Protein AF-0000000080722985 (afdb_homodimer)

InterPro domains:
  IPR005545 YCII-related [PF03795] (15-106)
  IPR011008 Dimeric alpha-beta barrel [SSF54909] (8-107)

Radius of gyration: 18.2 Å; Cα contacts (8 Å, |Δi|>4): 559; chains: 2; bounding box: 41×50×43 Å

Solvent-accessible surface area (backbone atoms only — not comparable to full-atom values): 15828 Å² total; per-residue (Å²): 115,53,38,35,33,40,36,32,49,48,50,70,70,70,42,36,77,85,63,76,63,53,47,66,57,52,50,52,51,49,52,51,50,45,55,36,29,74,72,54,26,29,42,45,70,53,39,40,43,25,33,66,50,59,18,35,38,33,40,38,58,53,94,84,51,54,49,78,44,68,39,59,69,62,64,89,79,42,62,45,68,41,32,40,36,34,33,44,34,85,45,70,66,54,47,49,56,53,58,66,62,55,91,54,77,54,52,42,38,36,35,38,21,46,56,45,79,75,68,54,47,88,46,51,42,75,68,55,50,52,51,50,53,51,47,52,52,45,16,52,52,30,41,54,55,59,72,73,107,114,52,39,35,35,42,35,32,51,48,48,70,71,69,42,36,77,86,63,75,63,55,48,67,56,51,50,52,51,48,51,50,50,44,55,35,27,75,72,52,26,29,42,44,71,52,39,41,42,25,33,66,50,58,18,35,38,34,39,37,59,52,94,85,50,54,50,77,45,66,38,59,70,61,63,89,80,42,64,45,69,42,32,40,36,34,34,46,34,84,45,71,66,55,48,50,58,55,58,66,62,54,92,54,76,53,52,43,37,36,35,38,21,46,56,45,79,74,68,54,47,88,45,51,43,73,68,55,48,52,50,50,52,52,46,52,52,45,17,53,52,30,41,55,55,60,73,73,106

Sequence (298 aa):
MPRFAFLVVADAMADQPNLEIPTEMLETMTTFNEKMADKGVLLHADGFTPSSDGGYRLKFGGSSGPEVIPGPFDLSKEDHVCGYWIVKVKNDEEALDWAKQVPFPEGQLLVRKLSDGCDLGKSFTPELMEREKNLKLKMLENLKKAADEMPRFAFLVVADAMADQPNLEIPTEMLETMTTFNEKMADKGVLLHADGFTPSSDGGYRLKFGGSSGPEVIPGPFDLSKEDHVCGYWIVKVKNDEEALDWAKQVPFPEGQLLVRKLSDGCDLGKSFTPELMEREKNLKLKMLENLKKAADE

pLDDT: mean 89.55, std 9.54, range [52.19, 98.31]

Organism: Metarhizium acridum (strain CQMa 102) (NCBI:txid655827)

Secondary structure (DSSP, 8-state):
--EEEEEEEP-TTTT-TT----HHHHHHHHHHHHHHHHTT-EEEEEEB--TTTTEEEEEE-STTS-EEEES---TTTS--EEEEEEEE-SSHHHHHHHHTTS--SSEEEEEEEBP-GGGGGGGS-HHHHHHHHHHHHHHHHHHHHHHH-/--EEEEEEEP-TTTT-TT----HHHHHHHHHHHHHHHHTT-EEEEEEB--TTTTEEEEEE-STTS-EEEES---TTTS--EEEEEEEE-SSHHHHHHHHTTS--SSEEEEEEEBP-GGGGGGGS-HHHHHHHHHHHHHHHHHHHHHHH-

Foldseek 3Di:
DWKKKKFFKDDPQLQDAPDDDDPVLVVVQVVLQVVCVVVVWWDDKDWAHRQQPPNWDWDADDPVGTDIDGDDDDCVVDIDTTMMTMTDDDDPVVVVVSVVPRPDPDGDIDMGIDDDLVNVPPVQDPVNVVVVVVVVVVVVVVVVVVVVD/DWKKKKFFKDDPQLQDAPDDDDPVLVVVQVVLQVVCVVVVWWDDKDWAHRQQPPNWDWDADDPVGTDIDGDDDDCVVDIDTGMMTMTDDDDPVVVVVSVVPRPDPDGDIDMGIDDDLVNVPPVQDPVNVVVVVVVVVVVVVVVVVVVVD

Nearest PDB structures (foldseek):
  1s7i-assembly1_A-2  TM=7.979E-01  e=1.488E-05  Pseudomonas aeruginosa
  8yh9-assembly1_A  TM=3.464E-01  e=6.925E-02  Selenomonas sp.
  6y57-assembly1_SU  TM=4.071E-01  e=2.144E-01  Homo sapiens
  8eau-assembly1_a  TM=3.974E-01  e=5.552E-01  Saccharomyces cerevisiae
  7o9k-assembly1_f  TM=3.802E-01  e=1.355E+00  Homo sapiens

Structure (mmCIF, N/CA/C/O backbone):
data_AF-0000000080722985-model_v1
#
loop_
_entity.id
_entity.type
_entity.pdbx_description
1 polymer 'Dgpfaetke family protein'
#
loop_
_atom_site.group_PDB
_atom_site.id
_atom_site.type_symbol
_atom_site.label_atom_id
_atom_site.label_alt_id
_atom_site.label_comp_id
_atom_site.label_asym_id
_atom_site.label_entity_id
_atom_site.label_seq_id
_atom_site.pdbx_PDB_ins_code
_atom_site.Cartn_x
_atom_site.Cartn_y
_atom_site.Cartn_z
_atom_site.occupancy
_atom_site.B_iso_or_equiv
_atom_site.auth_seq_id
_atom_site.auth_comp_id
_atom_site.auth_asym_id
_atom_site.auth_atom_id
_atom_site.pdbx_PDB_model_num
ATOM 1 N N . MET A 1 1 ? 14.758 0.566 -12.82 1 89.25 1 MET A N 1
ATOM 2 C CA . MET A 1 1 ? 15.008 0.926 -11.43 1 89.25 1 MET A CA 1
ATOM 3 C C . MET A 1 1 ? 14.023 0.224 -10.5 1 89.25 1 MET A C 1
ATOM 5 O O . MET A 1 1 ? 12.836 0.1 -10.82 1 89.25 1 MET A O 1
ATOM 9 N N . PRO A 1 2 ? 14.531 -0.255 -9.328 1 93.56 2 PRO A N 1
ATOM 10 C CA . PRO A 1 2 ? 13.633 -0.951 -8.406 1 93.56 2 PRO A CA 1
ATOM 11 C C . PRO A 1 2 ? 12.594 -0.021 -7.777 1 93.56 2 PRO A C 1
ATOM 13 O O . PRO A 1 2 ? 12.812 1.191 -7.707 1 93.56 2 PRO A O 1
ATOM 16 N N . ARG A 1 3 ? 11.539 -0.603 -7.41 1 95.5 3 ARG A N 1
ATOM 17 C CA . ARG A 1 3 ? 10.484 0.114 -6.707 1 95.5 3 ARG A CA 1
ATOM 18 C C . ARG A 1 3 ? 10.383 -0.349 -5.258 1 95.5 3 ARG A C 1
ATOM 20 O O . ARG A 1 3 ? 10.641 -1.516 -4.953 1 95.5 3 ARG A O 1
ATOM 27 N N . PHE A 1 4 ? 10.016 0.592 -4.387 1 98 4 PHE A N 1
ATOM 28 C CA . PHE A 1 4 ? 9.844 0.304 -2.967 1 98 4 PHE A CA 1
ATOM 29 C C . PHE A 1 4 ? 8.547 0.91 -2.445 1 98 4 PHE A C 1
ATOM 31 O O . PHE A 1 4 ? 8.07 1.914 -2.975 1 98 4 PHE A O 1
ATOM 38 N N . ALA A 1 5 ? 8.055 0.273 -1.465 1 98.06 5 ALA A N 1
ATOM 39 C CA . ALA A 1 5 ? 6.965 0.836 -0.677 1 98.06 5 ALA A CA 1
ATOM 40 C C . ALA A 1 5 ? 7.457 1.296 0.693 1 98.06 5 ALA A C 1
ATOM 42 O O . ALA A 1 5 ? 8.211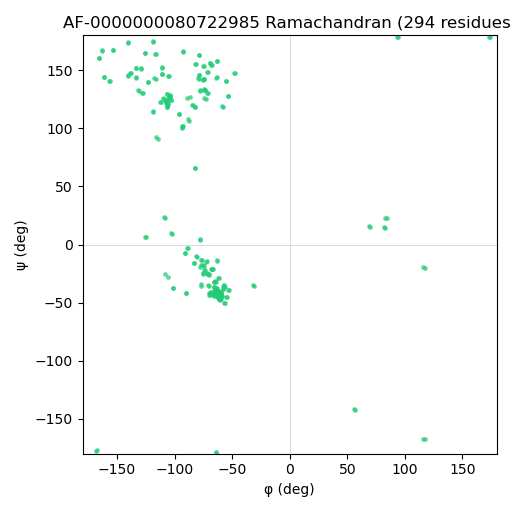 0.584 1.359 1 98.06 5 ALA A O 1
ATOM 43 N N . PHE A 1 6 ? 7.125 2.533 1.062 1 98.31 6 PHE A N 1
ATOM 44 C CA . PHE A 1 6 ? 7.219 3.004 2.438 1 98.31 6 PHE A CA 1
ATOM 45 C C . PHE A 1 6 ? 5.871 2.885 3.145 1 98.31 6 PHE A C 1
ATOM 47 O O . PHE A 1 6 ? 4.914 3.576 2.787 1 98.31 6 PHE A O 1
ATOM 54 N N . LEU A 1 7 ? 5.766 2.002 4.129 1 97.31 7 LEU A N 1
ATOM 55 C CA . LEU A 1 7 ? 4.523 1.754 4.859 1 97.31 7 LEU A CA 1
ATOM 56 C C . LEU A 1 7 ? 4.582 2.367 6.254 1 97.31 7 LEU A C 1
ATOM 58 O O . LEU A 1 7 ? 5.457 2.025 7.051 1 97.31 7 LEU A O 1
ATOM 62 N N . VAL A 1 8 ? 3.666 3.262 6.496 1 95.38 8 VAL A N 1
ATOM 63 C CA . VAL A 1 8 ? 3.627 3.932 7.793 1 95.38 8 VAL A CA 1
ATOM 64 C C . VAL A 1 8 ? 2.896 3.051 8.805 1 95.38 8 VAL A C 1
ATOM 66 O O . VAL A 1 8 ? 1.716 2.742 8.633 1 95.38 8 VAL A O 1
ATOM 69 N N . VAL A 1 9 ? 3.617 2.662 9.844 1 93.38 9 VAL A N 1
ATOM 70 C CA . VAL A 1 9 ? 2.988 1.866 10.898 1 93.38 9 VAL A CA 1
ATOM 71 C C . VAL A 1 9 ? 2.029 2.74 11.703 1 93.38 9 VAL A C 1
ATOM 73 O O . VAL A 1 9 ? 2.395 3.834 12.141 1 93.38 9 VAL A O 1
ATOM 76 N N . ALA A 1 10 ? 0.863 2.223 11.852 1 88.19 10 ALA A N 1
ATOM 77 C CA . ALA A 1 10 ? -0.171 2.994 12.539 1 88.19 10 ALA A CA 1
ATOM 78 C C . ALA A 1 10 ? 0.013 2.939 14.047 1 88.19 10 ALA A C 1
ATOM 80 O O . ALA A 1 10 ? 0.471 1.929 14.586 1 88.19 10 ALA A O 1
ATOM 81 N N . ASP A 1 11 ? -0.278 4.082 14.656 1 82.94 11 ASP A N 1
ATOM 82 C CA . ASP A 1 11 ? -0.44 4.094 16.109 1 82.94 11 ASP A CA 1
ATOM 83 C C . ASP A 1 11 ? -1.849 4.531 16.5 1 82.94 11 ASP A C 1
ATOM 85 O O . ASP A 1 11 ? -2.684 4.805 15.633 1 82.94 11 ASP A O 1
ATOM 89 N N . ALA A 1 12 ? -2.113 4.477 17.75 1 77.88 12 ALA A N 1
ATOM 90 C CA . ALA A 1 12 ? -3.459 4.762 18.25 1 77.88 12 ALA A CA 1
ATOM 91 C C . ALA A 1 12 ? -3.906 6.164 17.844 1 77.88 12 ALA A C 1
ATOM 93 O O . ALA A 1 12 ? -5.082 6.387 17.547 1 77.88 12 ALA A O 1
ATOM 94 N N . MET A 1 13 ? -3.045 7.012 17.828 1 76.56 13 MET A N 1
ATOM 95 C CA . MET A 1 13 ? -3.375 8.398 17.5 1 76.56 13 MET A CA 1
ATOM 96 C C . MET A 1 13 ? -3.758 8.523 16.031 1 76.56 13 MET A C 1
ATOM 98 O O . MET A 1 13 ? -4.746 9.188 15.695 1 76.56 13 MET A O 1
ATOM 102 N N . ALA A 1 14 ? -3.039 7.859 15.25 1 76.75 14 ALA A N 1
ATOM 103 C CA . ALA A 1 14 ? -3.262 7.941 13.812 1 76.75 14 ALA A CA 1
ATOM 104 C C . ALA A 1 14 ? -4.598 7.312 13.422 1 76.75 14 ALA A C 1
ATOM 106 O O . ALA A 1 14 ? -5.164 7.637 12.375 1 76.75 14 ALA A O 1
ATOM 107 N N . ASP A 1 15 ? -5.109 6.469 14.266 1 83.81 15 ASP A N 1
ATOM 108 C CA . ASP A 1 15 ? -6.332 5.75 13.914 1 83.81 15 ASP A CA 1
ATOM 109 C C . ASP A 1 15 ? -7.543 6.355 14.625 1 83.81 15 ASP A C 1
ATOM 111 O O . ASP A 1 15 ? -8.633 5.781 14.594 1 83.81 15 ASP A O 1
ATOM 115 N N . GLN A 1 16 ? -7.352 7.449 15.227 1 82.19 16 GLN A N 1
ATOM 116 C CA . GLN A 1 16 ? -8.461 8.102 15.914 1 82.19 16 GLN A CA 1
ATOM 117 C C . GLN A 1 16 ? -9.414 8.758 14.914 1 82.19 16 GLN A C 1
ATOM 119 O O . GLN A 1 16 ? -8.977 9.445 13.992 1 82.19 16 GLN A O 1
ATOM 124 N N . PRO A 1 17 ? -10.68 8.484 15.195 1 79.31 17 PRO A N 1
ATOM 125 C CA . PRO A 1 17 ? -11.641 9.156 14.32 1 79.31 17 PRO A CA 1
ATOM 126 C C . PRO A 1 17 ? -11.609 10.68 14.461 1 79.31 17 PRO A C 1
ATOM 128 O O . PRO A 1 17 ? -11.352 11.195 15.547 1 79.31 17 PRO A O 1
ATOM 131 N N . ASN A 1 18 ? -11.773 11.383 13.445 1 71.25 18 ASN A N 1
ATOM 132 C CA . ASN A 1 18 ? -11.898 12.836 13.438 1 71.25 18 ASN A CA 1
ATOM 133 C C . ASN A 1 18 ? -10.578 13.516 13.789 1 71.25 18 ASN A C 1
ATOM 135 O O . ASN A 1 18 ? -10.562 14.594 14.383 1 71.25 18 ASN A O 1
ATOM 139 N N . LEU A 1 19 ? -9.562 12.672 13.695 1 69.62 19 LEU A N 1
ATOM 140 C CA . LEU A 1 19 ? -8.273 13.305 13.945 1 69.62 19 LEU A CA 1
ATOM 141 C C . LEU A 1 19 ? -8.031 14.461 12.984 1 69.62 19 LEU A C 1
ATOM 143 O O . LEU A 1 19 ? -8.18 14.297 11.766 1 69.62 19 LEU A O 1
ATOM 147 N N . GLU A 1 20 ? -7.906 15.594 13.617 1 73.31 20 GLU A N 1
ATOM 148 C CA . GLU A 1 20 ? -7.52 16.766 12.828 1 73.31 20 GLU A CA 1
ATOM 149 C C . GLU A 1 20 ? -6.004 16.891 12.727 1 73.31 20 GLU A C 1
ATOM 151 O O . GLU A 1 20 ? -5.332 17.172 13.727 1 73.31 20 GLU A O 1
ATOM 156 N N . ILE A 1 21 ? -5.496 16.594 11.625 1 74.94 21 ILE A N 1
ATOM 157 C CA . ILE A 1 21 ? -4.066 16.766 11.398 1 74.94 21 ILE A CA 1
ATOM 158 C C . ILE A 1 21 ? -3.738 18.25 11.266 1 74.94 21 ILE A C 1
ATOM 160 O O . ILE A 1 21 ? -4.348 18.953 10.453 1 74.94 21 ILE A O 1
ATOM 164 N N . PRO A 1 22 ? -2.842 18.672 12.047 1 81.06 22 PRO A N 1
ATOM 165 C CA . PRO A 1 22 ? -2.469 20.078 11.922 1 81.06 22 PRO A CA 1
ATOM 166 C C . PRO A 1 22 ? -2.047 20.453 10.5 1 81.06 22 PRO A C 1
ATOM 168 O O . PRO A 1 22 ? -1.373 19.672 9.828 1 81.06 22 PRO A O 1
ATOM 171 N N . THR A 1 23 ? -2.457 21.625 10.109 1 84.44 23 THR A N 1
ATOM 172 C CA . THR A 1 23 ? -2.164 22.109 8.766 1 84.44 23 THR A CA 1
ATOM 173 C C . THR A 1 23 ? -0.659 22.125 8.508 1 84.44 23 THR A C 1
ATOM 175 O O . THR A 1 23 ? -0.21 21.797 7.406 1 84.44 23 THR A O 1
ATOM 178 N N . GLU A 1 24 ? 0.05 22.406 9.477 1 86.88 24 GLU A N 1
ATOM 179 C CA . GLU A 1 24 ? 1.502 22.484 9.344 1 86.88 24 GLU A CA 1
ATOM 180 C C . GLU A 1 24 ? 2.088 21.109 8.992 1 86.88 24 GLU A C 1
ATOM 182 O O . GLU A 1 24 ? 3.035 21.016 8.203 1 86.88 24 GLU A O 1
ATOM 187 N N . MET A 1 25 ? 1.573 20.141 9.547 1 84.31 25 MET A N 1
ATOM 188 C CA . MET A 1 25 ? 2.033 18.781 9.258 1 84.31 25 MET A CA 1
ATOM 189 C C . MET A 1 25 ? 1.68 18.375 7.832 1 84.31 25 MET A C 1
ATOM 191 O O . MET A 1 25 ? 2.477 17.734 7.148 1 84.31 25 MET A O 1
ATOM 195 N N . LEU A 1 26 ? 0.513 18.766 7.484 1 85.19 26 LEU A N 1
ATOM 196 C CA . LEU A 1 26 ? 0.08 18.484 6.121 1 85.19 26 LEU A CA 1
ATOM 197 C C . LEU A 1 26 ? 0.966 19.203 5.109 1 85.19 26 LEU A C 1
ATOM 199 O O . LEU A 1 26 ? 1.328 18.625 4.078 1 85.19 26 LEU A O 1
ATOM 203 N N . GLU A 1 27 ? 1.297 20.391 5.395 1 89.31 27 GLU A N 1
ATOM 204 C CA . GLU A 1 27 ? 2.166 21.188 4.523 1 89.31 27 GLU A CA 1
ATOM 205 C C . GLU A 1 27 ? 3.551 20.547 4.41 1 89.31 27 GLU A C 1
ATOM 207 O O . GLU A 1 27 ? 4.117 20.469 3.318 1 89.31 27 GLU A O 1
ATOM 212 N N . THR A 1 28 ? 4.035 20.141 5.527 1 92.38 28 THR A N 1
ATOM 213 C CA . THR A 1 28 ? 5.352 19.516 5.551 1 92.38 28 THR A CA 1
ATOM 214 C C . THR A 1 28 ? 5.355 18.234 4.715 1 92.38 28 THR A C 1
ATOM 216 O O . THR A 1 28 ? 6.27 18 3.924 1 92.38 28 THR A O 1
ATOM 219 N N . MET A 1 29 ? 4.316 17.469 4.891 1 91.69 29 MET A N 1
ATOM 220 C CA . MET A 1 29 ? 4.199 16.219 4.141 1 91.69 29 MET A CA 1
ATOM 221 C C . MET A 1 29 ? 4.043 16.484 2.646 1 91.69 29 MET A C 1
ATOM 223 O O . MET A 1 29 ? 4.672 15.82 1.821 1 91.69 29 MET A O 1
ATOM 227 N N . THR A 1 30 ? 3.23 17.453 2.367 1 92.81 30 THR A N 1
ATOM 228 C CA . THR A 1 30 ? 3.016 17.828 0.973 1 92.81 30 THR A CA 1
ATOM 229 C C . THR A 1 30 ? 4.324 18.266 0.323 1 92.81 30 THR A C 1
ATOM 231 O O . THR A 1 30 ? 4.633 17.859 -0.8 1 92.81 30 THR A O 1
ATOM 234 N N . THR A 1 31 ? 5.078 19.078 0.993 1 96.19 31 THR A N 1
ATOM 235 C CA . THR A 1 31 ? 6.359 19.562 0.482 1 96.19 31 THR A CA 1
ATOM 236 C C . THR A 1 31 ? 7.316 18.391 0.24 1 96.19 31 THR A C 1
ATOM 238 O O . THR A 1 31 ? 8.023 18.359 -0.768 1 96.19 31 THR A O 1
ATOM 241 N N . PHE A 1 32 ? 7.32 17.516 1.129 1 96.69 32 PHE A N 1
ATOM 242 C CA . PHE A 1 32 ? 8.148 16.328 0.989 1 96.69 32 PHE A CA 1
ATOM 243 C C . PHE A 1 32 ? 7.738 15.523 -0.244 1 96.69 32 PHE A C 1
ATOM 245 O O . PHE A 1 32 ? 8.594 15.109 -1.031 1 96.69 32 PHE A O 1
ATOM 252 N N . ASN A 1 33 ? 6.441 15.312 -0.384 1 96.94 33 ASN A N 1
ATOM 253 C CA . ASN A 1 33 ? 5.922 14.586 -1.541 1 96.94 33 ASN A CA 1
ATOM 254 C C . ASN A 1 33 ? 6.285 15.289 -2.848 1 96.94 33 ASN A C 1
ATOM 256 O O . ASN A 1 33 ? 6.672 14.633 -3.818 1 96.94 33 ASN A O 1
ATOM 260 N N . GLU A 1 34 ? 6.148 16.562 -2.832 1 97.31 34 GLU A N 1
ATOM 261 C CA . GLU A 1 34 ? 6.469 17.344 -4.023 1 97.31 34 GLU A CA 1
ATOM 262 C C . GLU A 1 34 ? 7.945 17.219 -4.395 1 97.31 34 GLU A C 1
ATOM 264 O O . GLU A 1 34 ? 8.281 17.109 -5.574 1 97.31 34 GLU A O 1
ATOM 269 N N . LYS A 1 35 ? 8.766 17.281 -3.385 1 97.75 35 LYS A N 1
ATOM 270 C CA . LYS A 1 35 ? 10.203 17.094 -3.607 1 97.75 35 LYS A CA 1
ATOM 271 C C . LYS A 1 35 ? 10.492 15.766 -4.293 1 97.75 35 LYS A C 1
ATOM 273 O O . LYS A 1 35 ? 11.227 15.711 -5.281 1 97.75 35 LYS A O 1
ATOM 278 N N . MET A 1 36 ? 9.953 14.68 -3.789 1 97.88 36 MET A N 1
ATOM 279 C CA . MET A 1 36 ? 10.148 13.352 -4.379 1 97.88 36 MET A CA 1
ATOM 280 C C . MET A 1 36 ? 9.562 13.297 -5.781 1 97.88 36 MET A C 1
ATOM 282 O O . MET A 1 36 ? 10.172 12.734 -6.691 1 97.88 36 MET A O 1
ATOM 286 N N . ALA A 1 37 ? 8.375 13.828 -5.898 1 97.69 37 ALA A N 1
ATOM 287 C CA . ALA A 1 37 ? 7.68 13.789 -7.184 1 97.69 37 ALA A CA 1
ATOM 288 C C . ALA A 1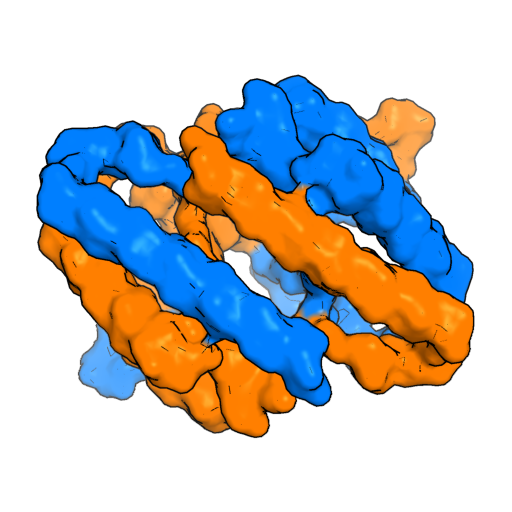 37 ? 8.461 14.547 -8.25 1 97.69 37 ALA A C 1
ATOM 290 O O . ALA A 1 37 ? 8.586 14.078 -9.391 1 97.69 37 ALA A O 1
ATOM 291 N N . ASP A 1 38 ? 8.984 15.703 -7.906 1 97.31 38 ASP A N 1
ATOM 292 C CA . ASP A 1 38 ? 9.727 16.547 -8.836 1 97.31 38 ASP A CA 1
ATOM 293 C C . ASP A 1 38 ? 10.977 15.828 -9.344 1 97.31 38 ASP A C 1
ATOM 295 O O . ASP A 1 38 ? 11.414 16.062 -10.477 1 97.31 38 ASP A O 1
ATOM 299 N N . LYS A 1 39 ? 11.508 14.984 -8.602 1 97.25 39 LYS A N 1
ATOM 300 C CA . LYS A 1 39 ? 12.711 14.242 -8.969 1 97.25 39 LYS A CA 1
ATOM 301 C C . LYS A 1 39 ? 12.359 12.961 -9.711 1 97.25 39 LYS A C 1
ATOM 303 O O . LYS A 1 39 ? 13.242 12.188 -10.078 1 97.25 39 LYS A O 1
ATOM 308 N N . GLY A 1 40 ? 11.109 12.703 -9.844 1 96.56 40 GLY A N 1
ATOM 309 C CA . GLY A 1 40 ? 10.656 11.5 -10.539 1 96.56 40 GLY A CA 1
ATOM 310 C C . GLY A 1 40 ? 10.656 10.266 -9.656 1 96.56 40 GLY A C 1
ATOM 311 O O . GLY A 1 40 ? 10.492 9.148 -10.148 1 96.56 40 GLY A O 1
ATOM 312 N N . VAL A 1 41 ? 10.766 10.43 -8.391 1 97.56 41 VAL A N 1
ATOM 313 C CA . VAL A 1 41 ? 10.945 9.344 -7.438 1 97.56 41 VAL A CA 1
ATOM 314 C C . VAL A 1 41 ? 9.578 8.844 -6.965 1 97.56 41 VAL A C 1
ATOM 316 O O . VAL A 1 41 ? 9.359 7.637 -6.855 1 97.56 41 VAL A O 1
ATOM 319 N N . LEU A 1 42 ? 8.641 9.727 -6.699 1 98.19 42 LEU A N 1
ATOM 320 C CA . LEU A 1 42 ? 7.352 9.391 -6.109 1 98.19 42 LEU A CA 1
ATOM 321 C C . LEU A 1 42 ? 6.363 8.945 -7.184 1 98.19 42 LEU A C 1
ATOM 323 O O . LEU A 1 42 ? 6.07 9.695 -8.109 1 98.19 42 LEU A O 1
ATOM 327 N N .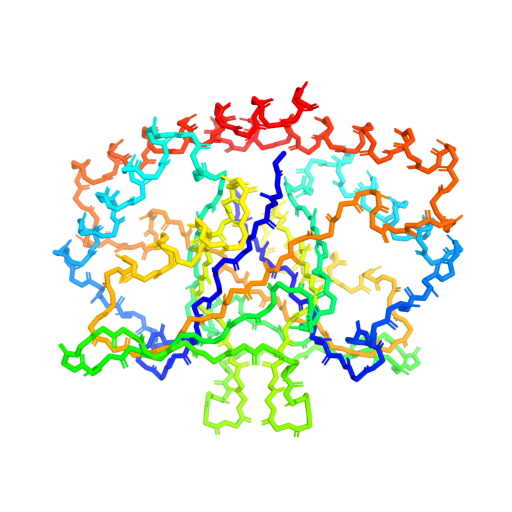 LEU A 1 43 ? 5.879 7.746 -7.074 1 96.31 43 LEU A N 1
ATOM 328 C CA . LEU A 1 43 ? 4.938 7.188 -8.039 1 96.31 43 LEU A CA 1
ATOM 329 C C . LEU A 1 43 ? 3.51 7.246 -7.5 1 96.31 43 LEU A C 1
ATOM 331 O O . LEU A 1 43 ? 2.562 7.438 -8.266 1 96.31 43 LEU A O 1
ATOM 335 N N . HIS A 1 44 ? 3.338 7.035 -6.27 1 94.88 44 HIS A N 1
ATOM 336 C CA . HIS A 1 44 ? 2.025 7 -5.637 1 94.88 44 HIS A CA 1
ATOM 337 C C . HIS A 1 44 ? 2.137 7.18 -4.125 1 94.88 44 HIS A C 1
ATOM 339 O O . HIS A 1 44 ? 3.09 6.699 -3.51 1 94.88 44 HIS A O 1
ATOM 345 N N . ALA A 1 45 ? 1.188 7.863 -3.561 1 95.06 45 ALA A N 1
ATOM 346 C CA . ALA A 1 45 ? 1.142 8.039 -2.111 1 95.06 45 ALA A CA 1
ATOM 347 C C . ALA A 1 45 ? -0.278 8.336 -1.641 1 95.06 45 ALA A C 1
ATOM 349 O O . ALA A 1 45 ? -1.019 9.062 -2.307 1 95.06 45 ALA A O 1
ATOM 350 N N . ASP A 1 46 ? -0.573 7.754 -0.532 1 93.12 46 ASP A N 1
ATOM 351 C CA . ASP A 1 46 ? -1.87 8.055 0.067 1 93.12 46 ASP A CA 1
ATOM 352 C C . ASP A 1 46 ? -1.904 7.641 1.537 1 93.12 46 ASP A C 1
ATOM 354 O O . ASP A 1 46 ? -0.977 6.992 2.027 1 93.12 46 ASP A O 1
ATOM 358 N N . GLY A 1 47 ? -2.936 8.125 2.23 1 92.25 47 GLY A N 1
ATOM 359 C CA . GLY A 1 47 ? -3.242 7.738 3.598 1 92.25 47 GLY A CA 1
ATOM 360 C C . GLY A 1 47 ? -4.578 7.031 3.734 1 92.25 47 GLY A C 1
ATOM 361 O O . GLY A 1 47 ? -5.387 7.039 2.805 1 92.25 47 GLY A O 1
ATOM 362 N N . PHE A 1 48 ? -4.676 6.402 4.895 1 92.31 48 PHE A N 1
ATOM 363 C CA . PHE A 1 48 ? -5.914 5.676 5.148 1 92.31 48 PHE A CA 1
ATOM 364 C C . PHE A 1 48 ? -6.785 6.422 6.148 1 92.31 48 PHE A C 1
ATOM 366 O O . PHE A 1 48 ? -6.273 7.09 7.051 1 92.31 48 PHE A O 1
ATOM 373 N N . THR A 1 49 ? -8.109 6.355 5.973 1 91.12 49 THR A N 1
ATOM 374 C CA . THR A 1 49 ? -9.039 6.781 7.012 1 91.12 49 THR A CA 1
ATOM 375 C C . THR A 1 49 ? -8.898 5.914 8.258 1 91.12 49 THR A C 1
ATOM 377 O O . THR A 1 49 ? -8.328 4.82 8.195 1 91.12 49 THR A O 1
ATOM 380 N N . PRO A 1 50 ? -9.32 6.438 9.391 1 91.38 50 PRO A N 1
ATOM 381 C CA . PRO A 1 50 ? -9.336 5.555 10.562 1 91.38 50 PRO A CA 1
ATOM 382 C C . PRO A 1 50 ? -10 4.211 10.273 1 91.38 50 PRO A C 1
ATOM 384 O O . PRO A 1 50 ? -10.922 4.133 9.453 1 91.38 50 PRO A O 1
ATOM 387 N N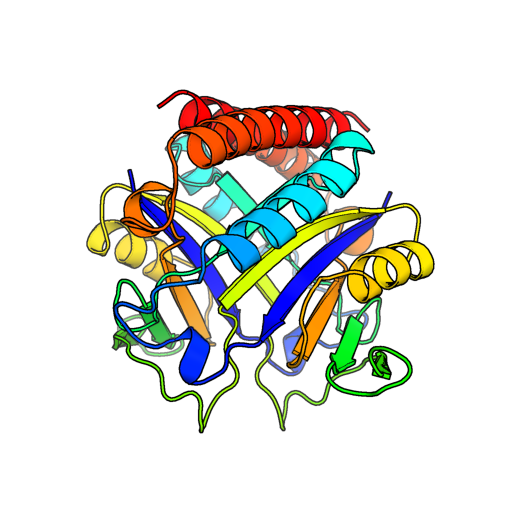 . SER A 1 51 ? -9.492 3.162 10.961 1 93.19 51 SER A N 1
ATOM 388 C CA . SER A 1 51 ? -9.984 1.819 10.672 1 93.19 51 SER A CA 1
ATOM 389 C C . SER A 1 51 ? -11.469 1.691 11.008 1 93.19 51 SER A C 1
ATOM 391 O O . SER A 1 51 ? -12.117 0.734 10.586 1 93.19 51 SER A O 1
ATOM 393 N N . SER A 1 52 ? -12.039 2.633 11.734 1 93.25 52 SER A N 1
ATOM 394 C CA . SER A 1 52 ? -13.469 2.646 12.031 1 93.25 52 SER A CA 1
ATOM 395 C C . SER A 1 52 ? -14.281 3.092 10.82 1 93.25 52 SER A C 1
ATOM 397 O O . SER A 1 52 ? -15.5 2.908 10.781 1 93.25 52 SER A O 1
ATOM 399 N N . ASP A 1 53 ? -13.625 3.701 9.898 1 93.06 53 ASP A N 1
ATOM 400 C CA . ASP A 1 53 ? -14.266 4.195 8.688 1 93.06 53 ASP A CA 1
ATOM 401 C C . ASP A 1 53 ? -13.727 3.473 7.453 1 93.06 53 ASP A C 1
ATOM 403 O O . ASP A 1 53 ? -12.773 3.934 6.82 1 93.06 53 ASP A O 1
ATOM 407 N N . GLY A 1 54 ? -14.406 2.391 7.059 1 94.44 54 GLY A N 1
ATOM 408 C CA . GLY A 1 54 ? -14.016 1.7 5.844 1 94.44 54 GLY A CA 1
ATOM 409 C C . GLY A 1 54 ? -12.875 0.721 6.055 1 94.44 54 GLY A C 1
ATOM 410 O O . GLY A 1 54 ? -12.062 0.505 5.152 1 94.44 54 GLY A O 1
ATOM 411 N N . GLY A 1 55 ? -12.727 0.285 7.309 1 96.19 55 GLY A N 1
ATOM 412 C CA . GLY A 1 55 ? -11.773 -0.76 7.625 1 96.19 55 GLY A CA 1
ATOM 413 C C . GLY A 1 55 ? -12.414 -2.111 7.863 1 96.19 55 GLY A C 1
ATOM 414 O O . GLY A 1 55 ? -13.375 -2.221 8.633 1 96.19 55 GLY A O 1
ATOM 415 N N . TYR A 1 56 ? -11.93 -3.168 7.168 1 97.75 56 TYR A N 1
ATOM 416 C CA . TYR A 1 56 ? -12.438 -4.523 7.324 1 97.75 56 TYR A CA 1
ATOM 417 C C . TYR A 1 56 ? -11.297 -5.539 7.297 1 97.75 56 TYR A C 1
ATOM 419 O O . TYR A 1 56 ? -10.32 -5.363 6.574 1 97.75 56 TYR A O 1
ATOM 427 N N . ARG A 1 57 ? -11.461 -6.586 8.07 1 96.25 57 ARG A N 1
ATOM 428 C CA . ARG A 1 57 ? -10.586 -7.754 8 1 96.25 57 ARG A CA 1
ATOM 429 C C . ARG A 1 57 ? -11.328 -8.953 7.418 1 96.25 57 ARG A C 1
ATOM 431 O O . ARG A 1 57 ? -12.422 -9.297 7.875 1 96.25 57 ARG A O 1
ATOM 438 N N . LEU A 1 58 ? -10.781 -9.539 6.387 1 96.88 58 LEU A N 1
ATOM 439 C CA . LEU A 1 58 ? -11.305 -10.781 5.828 1 96.88 58 LEU A CA 1
ATOM 440 C C . LEU A 1 58 ? -10.414 -11.961 6.195 1 96.88 58 LEU A C 1
ATOM 442 O O . LEU A 1 58 ? -9.195 -11.906 5.996 1 96.88 58 LEU A O 1
ATOM 446 N N . LYS A 1 59 ? -10.953 -12.969 6.762 1 95.38 59 LYS A N 1
ATOM 447 C CA . LYS A 1 59 ? -10.25 -14.211 7.055 1 95.38 59 LYS A CA 1
ATOM 448 C C . LYS A 1 59 ? -10.695 -15.328 6.109 1 95.38 59 LYS A C 1
ATOM 450 O O . LYS A 1 59 ? -11.859 -15.727 6.113 1 95.38 59 LYS A O 1
ATOM 455 N N . PHE A 1 60 ? -9.773 -15.812 5.363 1 94.5 60 PHE A N 1
ATOM 456 C CA . PHE A 1 60 ? -10.047 -16.859 4.387 1 94.5 60 PHE A CA 1
ATOM 457 C C . PHE A 1 60 ? -9.805 -18.234 4.988 1 94.5 60 PHE A C 1
ATOM 459 O O . PHE A 1 60 ? -9.086 -18.375 5.977 1 94.5 60 PHE A O 1
ATOM 466 N N . GLY A 1 61 ? -10.328 -19.312 4.258 1 88.69 61 GLY A N 1
ATOM 467 C CA . GLY A 1 61 ? -10.078 -20.688 4.684 1 88.69 61 GLY A CA 1
ATOM 468 C C . GLY A 1 61 ? -11.344 -21.438 5.055 1 88.69 61 GLY A C 1
ATOM 469 O O . GLY A 1 61 ? -11.344 -22.656 5.121 1 88.69 61 GLY A O 1
ATOM 470 N N . GLY A 1 62 ? -12.43 -20.656 5.355 1 83.88 62 GLY A N 1
ATOM 471 C CA . GLY A 1 62 ? -13.68 -21.312 5.691 1 83.88 62 GLY A CA 1
ATOM 472 C C . GLY A 1 62 ? -14.438 -21.812 4.477 1 83.88 62 GLY A C 1
ATOM 473 O O . GLY A 1 62 ? -14.109 -21.453 3.344 1 83.88 62 GLY A O 1
ATOM 474 N N . SER A 1 63 ? -15.352 -22.672 4.695 1 86 63 SER A N 1
ATOM 475 C CA . SER A 1 63 ? -16.109 -23.328 3.627 1 86 63 SER A CA 1
ATOM 476 C C . SER A 1 63 ? -17.125 -22.359 3.012 1 86 63 SER A C 1
ATOM 478 O O . SER A 1 63 ? -17.547 -22.547 1.867 1 86 63 SER A O 1
ATOM 480 N N . SER A 1 64 ? -17.516 -21.344 3.695 1 87.06 64 SER A N 1
ATOM 481 C CA . SER A 1 64 ? -18.578 -20.453 3.227 1 87.06 64 SER A CA 1
ATOM 482 C C . SER A 1 64 ? -18.016 -19.109 2.801 1 87.06 64 SER A C 1
ATOM 484 O O . SER A 1 64 ? -18.703 -18.094 2.859 1 87.06 64 SER A O 1
ATOM 486 N N . GLY A 1 65 ? -16.75 -19.062 2.467 1 89.56 65 GLY A N 1
ATOM 487 C CA . GLY A 1 65 ? -16.125 -17.797 2.115 1 89.56 65 GLY A CA 1
ATOM 488 C C . GLY A 1 65 ? -15.445 -17.125 3.289 1 89.56 65 GLY A C 1
ATOM 489 O O . GLY A 1 65 ? -15.508 -17.625 4.414 1 89.56 65 GLY A O 1
ATOM 490 N N . PRO A 1 66 ? -14.867 -16 2.965 1 94.31 66 PRO A N 1
ATOM 491 C CA . PRO A 1 66 ? -14.125 -15.359 4.055 1 94.31 66 PRO A CA 1
ATOM 492 C C . PRO A 1 66 ? -15.039 -14.695 5.082 1 94.31 66 PRO A C 1
ATOM 494 O O . PRO A 1 66 ? -16.078 -14.148 4.719 1 94.31 66 PRO A O 1
ATOM 497 N N . GLU A 1 67 ? -14.641 -14.797 6.34 1 95.94 67 GLU A N 1
ATOM 498 C CA . GLU A 1 67 ? -15.281 -14.039 7.414 1 95.94 67 GLU A CA 1
ATOM 499 C C . GLU A 1 67 ? -14.883 -12.57 7.367 1 95.94 67 GLU A C 1
ATOM 501 O O . GLU A 1 67 ? -13.703 -12.242 7.238 1 95.94 67 GLU A O 1
ATOM 506 N N . VAL A 1 68 ? -15.867 -11.703 7.469 1 96.75 68 VAL A N 1
ATOM 507 C CA . VAL A 1 68 ? -15.617 -10.266 7.41 1 96.75 68 VAL A CA 1
ATOM 508 C C . VAL A 1 68 ? -15.773 -9.656 8.805 1 96.75 68 VAL A C 1
ATOM 510 O O . VAL A 1 68 ? -16.828 -9.797 9.43 1 96.75 68 VAL A O 1
ATOM 513 N N . ILE A 1 69 ? -14.766 -9.008 9.297 1 96.12 69 ILE A N 1
ATOM 514 C CA . ILE A 1 69 ? -14.758 -8.344 10.594 1 96.12 69 ILE A CA 1
ATOM 515 C C . ILE A 1 69 ? -14.516 -6.848 10.398 1 96.12 69 ILE A C 1
ATOM 517 O O . ILE A 1 69 ? -13.422 -6.434 9.992 1 96.12 69 ILE A O 1
ATOM 521 N N . PRO A 1 70 ? -15.484 -6.027 10.711 1 96.81 70 PRO A N 1
ATOM 522 C CA . PRO A 1 70 ? -15.305 -4.586 10.539 1 96.81 70 PRO A CA 1
ATOM 523 C C . PRO A 1 70 ? -14.406 -3.969 11.609 1 96.81 70 PRO A C 1
ATOM 525 O O . PRO A 1 70 ? -14.297 -4.508 12.719 1 96.81 70 PRO A O 1
ATOM 528 N N . GLY A 1 71 ? -13.742 -2.82 11.234 1 93.25 71 GLY A N 1
ATOM 529 C CA . GLY A 1 71 ? -13.031 -2.045 12.234 1 93.25 71 GLY A CA 1
ATOM 530 C C . GLY A 1 71 ? -13.938 -1.445 13.289 1 93.25 71 GLY A C 1
ATOM 531 O O . GLY A 1 71 ? -15.148 -1.686 13.289 1 93.25 71 GLY A O 1
ATOM 532 N N . PRO A 1 72 ? -13.461 -0.738 14.203 1 93.38 72 PRO A N 1
ATOM 533 C CA . PRO A 1 72 ? -12.055 -0.367 14.336 1 93.38 72 PRO A CA 1
ATOM 534 C C . PRO A 1 72 ? -11.172 -1.54 14.758 1 93.38 72 PRO A C 1
ATOM 536 O O . PRO A 1 72 ? -11.633 -2.443 15.453 1 93.38 72 PRO A O 1
ATOM 539 N N . PHE A 1 73 ? -9.953 -1.511 14.297 1 91.88 73 PHE A N 1
ATOM 540 C CA . PHE A 1 73 ? -8.969 -2.516 14.68 1 91.88 73 PHE A CA 1
ATOM 541 C C . PHE A 1 73 ? -8.344 -2.172 16.016 1 91.88 73 PHE A C 1
ATOM 543 O O . PHE A 1 73 ? -8.367 -1.016 16.453 1 91.88 73 PHE A O 1
ATOM 550 N N . ASP A 1 74 ? -7.871 -3.211 16.641 1 87.44 74 ASP A N 1
ATOM 551 C CA . ASP A 1 74 ? -7.184 -3.029 17.922 1 87.44 74 ASP A CA 1
ATOM 552 C C . ASP A 1 74 ? -5.676 -2.889 17.719 1 87.44 74 ASP A C 1
ATOM 554 O O . ASP A 1 74 ? -4.965 -3.887 17.594 1 87.44 74 ASP A O 1
ATOM 558 N N . LEU A 1 75 ? -5.148 -1.704 17.781 1 83.25 75 LEU A N 1
ATOM 559 C CA . LEU A 1 75 ? -3.76 -1.393 17.453 1 83.25 75 LEU A CA 1
ATOM 560 C C . LEU A 1 75 ? -2.826 -1.837 18.578 1 83.25 75 LEU A C 1
ATOM 562 O O . LEU A 1 75 ? -1.604 -1.819 18.422 1 83.25 75 LEU A O 1
ATOM 566 N N . SER A 1 76 ? -3.402 -2.121 19.656 1 81.94 76 SER A N 1
ATOM 567 C CA . SER A 1 76 ? -2.576 -2.668 20.719 1 81.94 76 SER A CA 1
ATOM 568 C C . SER A 1 76 ? -2.252 -4.137 20.484 1 81.94 76 SER A C 1
ATOM 570 O O . SER A 1 76 ? -1.324 -4.684 21.078 1 81.94 76 SER A O 1
ATOM 572 N N . LYS A 1 77 ? -2.977 -4.805 19.641 1 79.25 77 LYS A N 1
ATOM 573 C CA . LYS A 1 77 ? -2.832 -6.246 19.438 1 79.25 77 LYS A CA 1
ATOM 574 C C . LYS A 1 77 ? -2.197 -6.547 18.078 1 79.25 77 LYS A C 1
ATOM 576 O O . LYS A 1 77 ? -1.606 -7.609 17.891 1 79.25 77 LYS A O 1
ATOM 581 N N . GLU A 1 78 ? -2.4 -5.602 17.234 1 82.12 78 GLU A N 1
ATOM 582 C CA . GLU A 1 78 ? -1.985 -5.871 15.859 1 82.12 78 GLU A CA 1
ATOM 583 C C . GLU A 1 78 ? -1.317 -4.648 15.234 1 82.12 78 GLU A C 1
ATOM 585 O O . GLU A 1 78 ? -1.708 -3.512 15.508 1 82.12 78 GLU A O 1
ATOM 590 N N . ASP A 1 79 ? -0.405 -4.992 14.383 1 84.81 79 ASP A N 1
ATOM 591 C CA . ASP A 1 79 ? 0.259 -3.92 13.648 1 84.81 79 ASP A CA 1
ATOM 592 C C . ASP A 1 79 ? -0.49 -3.594 12.359 1 84.81 79 ASP A C 1
ATOM 594 O O . ASP A 1 79 ? -0.872 -4.496 11.609 1 84.81 79 ASP A O 1
ATOM 598 N N . HIS A 1 80 ? -0.768 -2.408 12.258 1 90.62 80 HIS A N 1
ATOM 599 C CA . HIS A 1 80 ? -1.444 -1.942 11.055 1 90.62 80 HIS A CA 1
ATOM 600 C C . HIS A 1 80 ? -0.682 -0.793 10.406 1 90.62 80 HIS A C 1
ATOM 602 O O . HIS A 1 80 ? 0.264 -0.26 10.992 1 90.62 80 HIS A O 1
ATOM 608 N N . VAL A 1 81 ? -1.06 -0.55 9.172 1 93.81 81 VAL A N 1
ATOM 609 C CA . VAL A 1 81 ? -0.472 0.58 8.461 1 93.81 81 VAL A CA 1
ATOM 610 C C . VAL A 1 81 ? -1.524 1.668 8.258 1 93.81 81 VAL A C 1
ATOM 612 O O . VAL A 1 81 ? -2.725 1.383 8.227 1 93.81 81 VAL A O 1
ATOM 615 N N . CYS A 1 82 ? -1.06 2.934 8.148 1 92.75 82 CYS A N 1
ATOM 616 C CA . CYS A 1 82 ? -2.027 4.02 8.023 1 92.75 82 CYS A CA 1
ATOM 617 C C . CYS A 1 82 ? -1.737 4.867 6.793 1 92.75 82 CYS A C 1
ATOM 619 O O . CYS A 1 82 ? -2.373 5.902 6.582 1 92.75 82 CYS A O 1
ATOM 621 N N . GLY A 1 83 ? -0.816 4.48 5.977 1 94.06 83 GLY A N 1
ATOM 622 C CA . GLY A 1 83 ? -0.447 5.16 4.746 1 94.06 83 GLY A CA 1
ATOM 623 C C . GLY A 1 83 ? 0.773 4.555 4.074 1 94.06 83 GLY A C 1
ATOM 624 O O . GLY A 1 83 ? 1.364 3.605 4.59 1 94.06 83 GLY A O 1
ATOM 625 N N . TYR A 1 84 ? 1.073 5.211 2.895 1 96.69 84 TYR A N 1
ATOM 626 C CA . TYR A 1 84 ? 2.191 4.617 2.168 1 96.69 84 TYR A CA 1
ATOM 627 C C . TYR A 1 84 ? 2.701 5.566 1.089 1 96.69 84 TYR A C 1
ATOM 629 O O . TYR A 1 84 ? 2.025 6.535 0.734 1 96.69 84 TYR A O 1
ATOM 637 N N . TRP A 1 85 ? 3.918 5.305 0.677 1 97.56 85 TRP A N 1
ATOM 638 C CA . TRP A 1 85 ? 4.516 5.816 -0.552 1 97.56 85 TRP A CA 1
ATOM 639 C C . TRP A 1 85 ? 5 4.676 -1.439 1 97.56 85 TRP A C 1
ATOM 641 O O . TRP A 1 85 ? 5.535 3.68 -0.945 1 97.56 85 TRP A O 1
ATOM 651 N N . ILE A 1 86 ? 4.809 4.777 -2.686 1 97.5 86 ILE A N 1
ATOM 652 C CA . ILE A 1 86 ? 5.484 3.945 -3.676 1 97.5 86 ILE A CA 1
ATOM 653 C C . ILE A 1 86 ? 6.523 4.773 -4.426 1 97.5 86 ILE A C 1
ATOM 655 O O . ILE A 1 86 ? 6.195 5.801 -5.023 1 97.5 86 ILE A O 1
ATOM 659 N N . VAL A 1 87 ? 7.738 4.316 -4.395 1 98 87 VAL A N 1
ATOM 660 C CA . VAL A 1 87 ? 8.812 5.109 -4.984 1 98 87 VAL A CA 1
ATOM 661 C C . VAL A 1 87 ? 9.633 4.25 -5.941 1 98 87 VAL A C 1
ATOM 663 O O . VAL A 1 87 ? 9.656 3.021 -5.812 1 98 87 VAL A O 1
ATOM 666 N N . LYS A 1 88 ? 10.203 4.836 -6.914 1 97.12 88 LYS A N 1
ATOM 667 C CA . LYS A 1 88 ? 11.188 4.242 -7.816 1 97.12 88 LYS A CA 1
ATOM 668 C C . LYS A 1 88 ? 12.562 4.867 -7.617 1 97.12 88 LYS A C 1
ATOM 670 O O . LYS A 1 88 ? 12.719 6.086 -7.695 1 97.12 88 LYS A O 1
ATOM 675 N N . VAL A 1 89 ? 13.547 4.074 -7.309 1 97.19 89 VAL A N 1
ATOM 676 C CA . VAL A 1 89 ? 14.867 4.57 -6.945 1 97.19 89 VAL A CA 1
ATOM 677 C C . VAL A 1 89 ? 15.945 3.682 -7.562 1 97.19 89 VAL A C 1
ATOM 679 O O . VAL A 1 89 ? 15.633 2.641 -8.148 1 97.19 89 VAL A O 1
ATOM 682 N N . LYS A 1 90 ? 17.203 4.062 -7.43 1 96.12 90 LYS A N 1
ATOM 683 C CA . LYS A 1 90 ? 18.297 3.365 -8.102 1 96.12 90 LYS A CA 1
ATOM 684 C C . LYS A 1 90 ? 18.641 2.061 -7.391 1 96.12 90 LYS A C 1
ATOM 686 O O . LYS A 1 90 ? 19.094 1.104 -8.023 1 96.12 90 LYS A O 1
ATOM 691 N N . ASN A 1 91 ? 18.516 2.062 -6.09 1 96.19 91 ASN A N 1
ATOM 692 C CA . ASN A 1 91 ? 1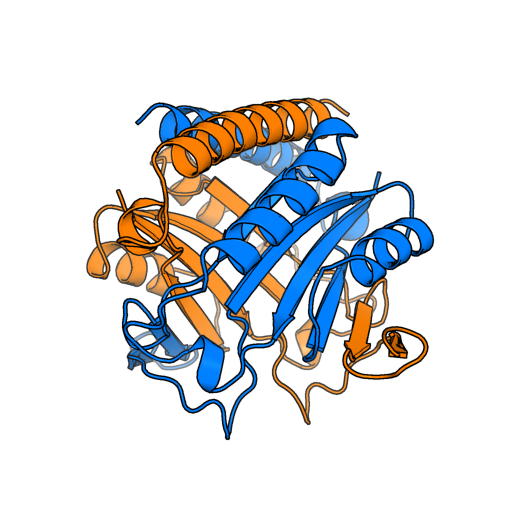8.922 0.921 -5.273 1 96.19 91 ASN A CA 1
ATOM 693 C C . ASN A 1 91 ? 18.406 1.054 -3.842 1 96.19 91 ASN A C 1
ATOM 695 O O . ASN A 1 91 ? 17.688 1.997 -3.521 1 96.19 91 ASN A O 1
ATOM 699 N N . ASP A 1 92 ? 18.766 0.087 -2.996 1 97.19 92 ASP A N 1
ATOM 700 C CA . ASP A 1 92 ? 18.359 0.061 -1.595 1 97.19 92 ASP A CA 1
ATOM 701 C C . ASP A 1 92 ? 18.859 1.307 -0.859 1 97.19 92 ASP A C 1
ATOM 703 O O . ASP A 1 92 ? 18.125 1.877 -0.042 1 97.19 92 ASP A O 1
ATOM 707 N N . GLU A 1 93 ? 20.031 1.694 -1.144 1 97.75 93 GLU A N 1
ATOM 708 C CA . GLU A 1 93 ? 20.609 2.84 -0.458 1 97.75 93 GLU A CA 1
ATOM 709 C C . GLU A 1 93 ? 19.812 4.109 -0.708 1 97.75 93 GLU A C 1
ATOM 711 O O . GLU A 1 93 ? 19.531 4.867 0.223 1 97.75 93 GLU A O 1
ATOM 716 N N . GLU A 1 94 ? 19.484 4.348 -1.942 1 98.25 94 GLU A N 1
ATOM 717 C CA . GLU A 1 94 ? 18.703 5.535 -2.258 1 98.25 94 GLU A CA 1
ATOM 718 C C . GLU A 1 94 ? 17.312 5.457 -1.63 1 98.25 94 GLU A C 1
ATOM 720 O O . GLU A 1 94 ? 16.75 6.473 -1.207 1 98.25 94 GLU A O 1
ATOM 725 N N . ALA A 1 95 ? 16.703 4.211 -1.634 1 98.12 95 ALA A N 1
ATOM 726 C CA . ALA A 1 95 ? 15.43 4.031 -0.946 1 98.12 95 ALA A CA 1
ATOM 727 C C . ALA A 1 95 ? 15.523 4.469 0.513 1 98.12 95 ALA A C 1
ATOM 729 O O . ALA A 1 95 ? 14.672 5.211 1.005 1 98.12 95 ALA A O 1
ATOM 730 N N . LEU A 1 96 ? 16.578 4.074 1.172 1 98.19 96 LEU A N 1
ATOM 731 C CA . LEU A 1 96 ? 16.75 4.383 2.586 1 98.19 96 LEU A CA 1
ATOM 732 C C . LEU A 1 96 ? 17.031 5.867 2.789 1 98.19 96 LEU A C 1
ATOM 734 O O . LEU A 1 96 ? 16.609 6.453 3.789 1 98.19 96 LEU A O 1
ATOM 738 N N . ASP A 1 97 ? 17.734 6.469 1.876 1 97.81 97 ASP A N 1
ATOM 739 C CA . ASP A 1 97 ? 18 7.902 1.947 1 97.81 97 ASP A CA 1
ATOM 740 C C . ASP A 1 97 ? 16.688 8.703 1.9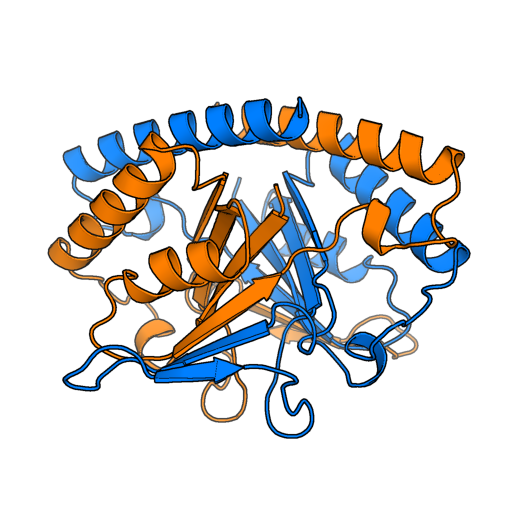41 1 97.81 97 ASP A C 1
ATOM 742 O O . ASP A 1 97 ? 16.531 9.648 2.715 1 97.81 97 ASP A O 1
ATOM 746 N N . TRP A 1 98 ? 15.812 8.336 1.104 1 98.12 98 TRP A N 1
ATOM 747 C CA . TRP A 1 98 ? 14.523 9.008 1.055 1 98.12 98 TRP A CA 1
ATOM 748 C C . TRP A 1 98 ? 13.688 8.688 2.293 1 98.12 98 TRP A C 1
ATOM 750 O O . TRP A 1 98 ? 13.07 9.57 2.881 1 98.12 98 TRP A O 1
ATOM 760 N N . ALA A 1 99 ? 13.695 7.41 2.676 1 98.12 99 ALA A N 1
ATOM 761 C CA . ALA A 1 99 ? 12.922 6.977 3.834 1 98.12 99 ALA A CA 1
ATOM 762 C C . ALA A 1 99 ? 13.328 7.742 5.09 1 98.12 99 ALA A C 1
ATOM 764 O O . ALA A 1 99 ? 12.484 8.109 5.906 1 98.12 99 ALA A O 1
ATOM 765 N N . LYS A 1 100 ? 14.57 8.008 5.23 1 96.81 100 LYS A N 1
ATOM 766 C CA . LYS A 1 100 ? 15.102 8.703 6.398 1 96.81 100 LYS A CA 1
ATOM 767 C C . LYS A 1 100 ? 14.617 10.148 6.445 1 96.81 100 LYS A C 1
ATOM 769 O O . LYS A 1 100 ? 14.648 10.781 7.5 1 96.81 100 LYS A O 1
ATOM 774 N N . GLN A 1 101 ? 14.219 10.633 5.34 1 95.62 101 GLN A N 1
ATOM 775 C CA . GLN A 1 101 ? 13.82 12.039 5.254 1 95.62 101 GLN A CA 1
ATOM 776 C C . GLN A 1 101 ? 12.328 12.211 5.527 1 95.62 101 GLN A C 1
ATOM 778 O O . GLN A 1 101 ? 11.828 13.336 5.57 1 95.62 101 GLN A O 1
ATOM 783 N N . VAL A 1 102 ? 11.617 11.078 5.645 1 94.69 102 VAL A N 1
ATOM 784 C CA . VAL A 1 102 ? 10.195 11.195 5.98 1 94.69 102 VAL A CA 1
ATOM 785 C C . VAL A 1 102 ? 10.039 12.039 7.242 1 94.69 102 VAL A C 1
ATOM 787 O O . VAL A 1 102 ? 10.688 11.781 8.258 1 94.69 102 VAL A O 1
ATOM 790 N N . PRO A 1 103 ? 9.203 13.047 7.176 1 90.38 103 PRO A N 1
ATOM 791 C CA . PRO A 1 103 ? 9.141 14.023 8.273 1 90.38 103 PRO A CA 1
ATOM 792 C C . PRO A 1 103 ? 8.273 13.539 9.438 1 90.38 103 PRO A C 1
ATOM 794 O O . PRO A 1 103 ? 7.27 14.18 9.766 1 90.38 103 PRO A O 1
ATOM 797 N N . PHE A 1 104 ? 8.656 12.531 10.117 1 86.44 104 PHE A N 1
ATOM 798 C CA . PHE A 1 104 ? 8.016 12 11.312 1 86.44 104 PHE A CA 1
ATOM 799 C C . PHE A 1 104 ? 8.836 12.312 12.555 1 86.44 104 PHE A C 1
ATOM 801 O O . PHE A 1 104 ? 10.039 12.039 12.594 1 86.44 104 PHE A O 1
ATOM 808 N N . PRO A 1 105 ? 8.227 12.984 13.461 1 85.75 105 PRO A N 1
ATOM 809 C CA . PRO A 1 105 ? 8.953 13.188 14.711 1 85.75 105 PRO A CA 1
ATOM 810 C C . PRO A 1 105 ? 9.203 11.891 15.477 1 85.75 105 PRO A C 1
ATOM 812 O O . PRO A 1 105 ? 10.203 11.766 16.172 1 85.75 105 PRO A O 1
ATOM 815 N N . GLU A 1 106 ? 8.273 10.945 15.359 1 90.75 106 GLU A N 1
ATOM 816 C CA . GLU A 1 106 ? 8.32 9.625 15.984 1 90.75 106 GLU A CA 1
ATOM 817 C C . GLU A 1 106 ? 7.516 8.602 15.18 1 90.75 106 GLU A C 1
ATOM 819 O O . GLU A 1 106 ? 6.816 8.969 14.234 1 90.75 106 GLU A O 1
ATOM 824 N N . GLY A 1 107 ? 7.75 7.289 15.57 1 91.88 107 GLY A N 1
ATOM 825 C CA . GLY A 1 107 ? 7.008 6.238 14.898 1 91.88 107 GLY A CA 1
ATOM 826 C C . GLY A 1 107 ? 7.891 5.289 14.109 1 91.88 107 GLY A C 1
ATOM 827 O O . GLY A 1 107 ? 9.102 5.234 14.336 1 91.88 107 GLY A O 1
ATOM 828 N N . GLN A 1 108 ? 7.188 4.508 13.297 1 94.06 108 GLN A N 1
ATOM 829 C CA . GLN A 1 108 ? 7.902 3.473 12.555 1 94.06 108 GLN A CA 1
ATOM 830 C C . GLN A 1 108 ? 7.492 3.457 11.086 1 94.06 108 GLN A C 1
ATOM 832 O O . GLN A 1 108 ? 6.328 3.697 10.766 1 94.06 108 GLN A O 1
ATOM 837 N N . LEU A 1 109 ? 8.461 3.178 10.266 1 96.38 109 LEU A N 1
ATOM 838 C CA . LEU A 1 109 ? 8.297 3.066 8.82 1 96.38 109 LEU A CA 1
ATOM 839 C C . LEU A 1 109 ? 8.867 1.746 8.312 1 96.38 109 LEU A C 1
ATOM 841 O O . LEU A 1 109 ? 9.992 1.37 8.664 1 96.38 109 LEU A O 1
ATOM 845 N N . LEU A 1 110 ? 8.109 1.056 7.543 1 96.88 110 LEU A N 1
ATOM 846 C CA . LEU A 1 110 ? 8.594 -0.158 6.895 1 96.88 110 LEU A CA 1
ATOM 847 C C . LEU A 1 110 ? 8.891 0.096 5.422 1 96.88 110 LEU A C 1
ATOM 849 O O . LEU A 1 110 ? 8.062 0.657 4.703 1 96.88 110 LEU A O 1
ATOM 853 N N . VAL A 1 111 ? 10.047 -0.246 5.047 1 98.06 111 VAL A N 1
ATOM 854 C CA . VAL A 1 111 ? 10.445 -0.192 3.643 1 98.06 111 VAL A CA 1
ATOM 855 C C . VAL A 1 111 ? 10.438 -1.599 3.047 1 98.06 111 VAL A C 1
ATOM 857 O O . VAL A 1 111 ? 11.055 -2.514 3.59 1 98.06 111 VAL A O 1
ATOM 860 N N . ARG A 1 112 ? 9.727 -1.779 2 1 97.06 112 ARG A N 1
ATOM 861 C CA . ARG A 1 112 ? 9.617 -3.074 1.337 1 97.06 112 ARG A CA 1
ATOM 862 C C . ARG A 1 112 ? 9.844 -2.941 -0.166 1 97.06 112 ARG A C 1
ATOM 864 O O . ARG A 1 112 ? 9.234 -2.088 -0.816 1 97.06 112 ARG A O 1
ATOM 871 N N . LYS A 1 113 ? 10.68 -3.82 -0.674 1 95.88 113 LYS A N 1
ATOM 872 C CA . LYS A 1 113 ? 10.93 -3.83 -2.113 1 95.88 113 LYS A CA 1
ATOM 873 C C . LYS A 1 113 ? 9.781 -4.5 -2.865 1 95.88 113 LYS A C 1
ATOM 875 O O . LYS A 1 113 ? 9.289 -5.547 -2.445 1 95.88 113 LYS A O 1
ATOM 880 N N . LEU A 1 114 ? 9.297 -3.869 -3.938 1 94.81 114 LEU A N 1
ATOM 881 C CA . LEU A 1 114 ? 8.25 -4.449 -4.773 1 94.81 114 LEU A CA 1
ATOM 882 C C . LEU A 1 114 ? 8.828 -5.492 -5.723 1 94.81 114 LEU A C 1
ATOM 884 O O . LEU A 1 114 ? 9.945 -5.328 -6.23 1 94.81 114 LEU A O 1
ATOM 888 N N . SER A 1 115 ? 8.023 -6.492 -5.965 1 87 115 SER A N 1
ATOM 889 C CA . SER A 1 115 ? 8.445 -7.539 -6.891 1 87 115 SER A CA 1
ATOM 890 C C . SER A 1 115 ? 8.359 -7.062 -8.336 1 87 115 SER A C 1
ATOM 892 O O . SER A 1 115 ? 7.559 -6.188 -8.664 1 87 115 SER A O 1
ATOM 894 N N . ASP A 1 116 ? 9.297 -7.465 -9.078 1 73 116 ASP A N 1
ATOM 895 C CA . ASP A 1 116 ? 9.258 -7.215 -10.516 1 73 116 ASP A CA 1
ATOM 896 C C . ASP A 1 116 ? 9.188 -8.523 -11.305 1 73 116 ASP A C 1
ATOM 898 O O . ASP A 1 116 ? 9.312 -9.609 -10.727 1 73 116 ASP A O 1
ATOM 902 N N . GLY A 1 117 ? 8.398 -8.453 -12.406 1 59.28 117 GLY A N 1
ATOM 903 C CA . GLY A 1 117 ? 8.281 -9.625 -13.266 1 59.28 117 GLY A CA 1
ATOM 904 C C . GLY A 1 117 ? 9.539 -10.469 -13.297 1 59.28 117 GLY A C 1
ATOM 905 O O . GLY A 1 117 ? 9.461 -11.703 -13.352 1 59.28 117 GLY A O 1
ATOM 906 N N . CYS A 1 118 ? 10.609 -9.828 -13.227 1 52.19 118 CYS A N 1
ATOM 907 C CA . CYS A 1 118 ? 11.859 -10.578 -13.273 1 52.19 118 CYS A CA 1
ATOM 908 C C . CYS A 1 118 ? 12.078 -11.359 -11.984 1 52.19 118 CYS A C 1
ATOM 910 O O . CYS A 1 118 ? 12.758 -12.391 -11.984 1 52.19 118 CYS A O 1
ATOM 912 N N . ASP A 1 119 ? 11.516 -10.938 -10.992 1 55.12 119 ASP A N 1
ATOM 913 C CA . ASP A 1 119 ? 11.688 -11.586 -9.695 1 55.12 119 ASP A CA 1
ATOM 914 C C . ASP A 1 119 ? 10.891 -12.883 -9.617 1 55.12 119 ASP A C 1
ATOM 916 O O . ASP A 1 119 ? 11.188 -13.75 -8.789 1 55.12 119 ASP A O 1
ATOM 920 N N . LEU A 1 120 ? 9.938 -12.906 -10.391 1 56.69 120 LEU A N 1
ATOM 921 C CA . LEU A 1 120 ? 9.062 -14.07 -10.305 1 56.69 120 LEU A CA 1
ATOM 922 C C . LEU A 1 120 ? 9.688 -15.273 -11 1 56.69 120 LEU A C 1
ATOM 924 O O . LEU A 1 120 ? 9.227 -16.406 -10.836 1 56.69 120 LEU A O 1
ATOM 928 N N . GLY A 1 121 ? 10.922 -15.016 -11.438 1 56.38 121 GLY A N 1
ATOM 929 C CA . GLY A 1 121 ? 11.75 -16.109 -11.906 1 56.38 121 GLY A CA 1
ATOM 930 C C . GLY A 1 121 ? 11.102 -16.922 -13.016 1 56.38 121 GLY A C 1
ATOM 931 O O . GLY A 1 121 ? 10.438 -16.359 -13.891 1 56.38 121 GLY A O 1
ATOM 932 N N . LYS A 1 122 ? 11.336 -18.281 -12.938 1 63.06 122 LYS A N 1
ATOM 933 C CA . LYS A 1 122 ? 11 -19.297 -13.938 1 63.06 122 LYS A CA 1
ATOM 934 C C . LYS A 1 122 ? 9.5 -19.547 -13.992 1 63.06 122 LYS A C 1
ATOM 936 O O . LYS A 1 122 ? 8.984 -20.062 -14.984 1 63.06 122 LYS A O 1
ATOM 941 N N . SER A 1 123 ? 8.859 -19.047 -12.953 1 71.94 123 SER A N 1
ATOM 942 C CA . SER A 1 123 ? 7.426 -19.312 -12.93 1 71.94 123 SER A CA 1
ATOM 943 C C . SER A 1 123 ? 6.672 -18.328 -13.82 1 71.94 123 SER A C 1
ATOM 945 O O . SER A 1 123 ? 5.512 -18.562 -14.164 1 71.94 123 SER A O 1
ATOM 947 N N . PHE A 1 124 ? 7.352 -17.375 -14.242 1 75.56 124 PHE A N 1
ATOM 948 C CA . PHE A 1 124 ? 6.707 -16.406 -15.133 1 75.56 124 PHE A CA 1
ATOM 949 C C . PHE A 1 124 ? 6.945 -16.781 -16.594 1 75.56 124 PHE A C 1
ATOM 951 O O . PHE A 1 124 ? 8.008 -16.484 -17.141 1 75.56 124 PHE A O 1
ATOM 958 N N . THR A 1 125 ? 5.934 -17.391 -17.203 1 82.56 125 THR A N 1
ATOM 959 C CA . THR A 1 125 ? 5.988 -17.766 -18.609 1 82.56 125 THR A CA 1
ATOM 960 C C . THR A 1 125 ? 5.953 -16.531 -19.5 1 82.56 125 THR A C 1
ATOM 962 O O . THR A 1 125 ? 5.543 -15.461 -19.062 1 82.56 125 THR A O 1
ATOM 965 N N . PRO A 1 126 ? 6.5 -16.734 -20.719 1 85.75 126 PRO A N 1
ATOM 966 C CA . PRO A 1 126 ? 6.41 -15.602 -21.641 1 85.75 126 PRO A CA 1
ATOM 967 C C . PRO A 1 126 ? 4.984 -15.086 -21.812 1 85.75 126 PRO A C 1
ATOM 969 O O . PRO A 1 126 ? 4.773 -13.883 -21.984 1 85.75 126 PRO A O 1
ATOM 972 N N . GLU A 1 127 ? 4.082 -15.969 -21.859 1 88.06 127 GLU A N 1
ATOM 973 C CA . GLU A 1 127 ? 2.686 -15.562 -21.969 1 88.06 127 GLU A CA 1
ATOM 974 C C . GLU A 1 127 ? 2.248 -14.719 -20.781 1 88.06 127 GLU A C 1
ATOM 976 O O . GLU A 1 127 ? 1.571 -13.703 -20.938 1 88.06 127 GLU A O 1
ATOM 981 N N . LEU A 1 128 ? 2.576 -15.117 -19.609 1 87.62 128 LEU A N 1
ATOM 982 C CA . LEU A 1 128 ? 2.225 -14.391 -18.391 1 87.62 128 LEU A CA 1
ATOM 983 C C . LEU A 1 128 ? 2.906 -13.023 -18.359 1 87.62 128 LEU A C 1
ATOM 985 O O . LEU A 1 128 ? 2.332 -12.055 -17.859 1 87.62 128 LEU A O 1
ATOM 989 N N . MET A 1 129 ? 4.035 -12.977 -18.922 1 85.81 129 MET A N 1
ATOM 990 C CA . MET A 1 129 ? 4.762 -11.711 -18.969 1 85.81 129 MET A CA 1
ATOM 991 C C . MET A 1 129 ? 4.023 -10.703 -19.844 1 85.81 129 MET A C 1
ATOM 993 O O . MET A 1 129 ? 3.957 -9.516 -19.516 1 85.81 129 MET A O 1
ATOM 997 N N . GLU A 1 130 ? 3.561 -11.172 -20.938 1 89.44 130 GLU A N 1
ATOM 998 C CA . GLU A 1 130 ? 2.795 -10.312 -21.828 1 89.44 130 GLU A CA 1
ATOM 999 C C . GLU A 1 130 ? 1.498 -9.844 -21.188 1 89.44 130 GLU A C 1
ATOM 1001 O O . GLU A 1 130 ? 1.107 -8.688 -21.312 1 89.44 130 GLU A O 1
ATOM 1006 N N . ARG A 1 131 ? 0.929 -10.773 -20.547 1 90.69 131 ARG A N 1
ATOM 1007 C CA . ARG A 1 131 ? -0.303 -10.43 -19.844 1 90.69 131 ARG A CA 1
ATOM 1008 C C . ARG A 1 131 ? -0.051 -9.367 -18.781 1 90.69 131 ARG A C 1
ATOM 1010 O O . ARG A 1 131 ? -0.858 -8.453 -18.609 1 90.69 131 ARG A O 1
ATOM 1017 N N . GLU A 1 132 ? 1.015 -9.492 -18.094 1 89 132 GLU A N 1
ATOM 1018 C CA . GLU A 1 132 ? 1.367 -8.531 -17.047 1 89 132 GLU A CA 1
ATOM 1019 C C . GLU A 1 132 ? 1.634 -7.152 -17.641 1 89 132 GLU A C 1
ATOM 1021 O O . GLU A 1 132 ? 1.263 -6.137 -17.047 1 89 132 GLU A O 1
ATOM 1026 N N . LYS A 1 133 ? 2.299 -7.164 -18.781 1 87.88 133 LYS A N 1
ATOM 1027 C CA . LYS A 1 133 ? 2.553 -5.895 -19.453 1 87.88 133 LYS A CA 1
ATOM 1028 C C . LYS A 1 133 ? 1.246 -5.199 -19.828 1 87.88 133 LYS A C 1
ATOM 1030 O O . LYS A 1 133 ? 1.1 -3.994 -19.625 1 87.88 133 LYS A O 1
ATOM 1035 N N . ASN A 1 134 ? 0.359 -5.961 -20.375 1 92.44 134 ASN A N 1
ATOM 1036 C CA . ASN A 1 134 ? -0.941 -5.418 -20.75 1 92.44 134 ASN A CA 1
ATOM 1037 C C . ASN A 1 134 ? -1.725 -4.938 -19.531 1 92.44 134 ASN A C 1
ATOM 1039 O O . ASN A 1 134 ? -2.426 -3.928 -19.594 1 92.44 134 ASN A O 1
ATOM 1043 N N . LEU A 1 135 ? -1.598 -5.66 -18.5 1 92.88 135 LEU A N 1
ATOM 1044 C CA . LEU A 1 135 ? -2.266 -5.297 -17.25 1 92.88 135 LEU A CA 1
ATOM 1045 C C . LEU A 1 135 ? -1.753 -3.961 -16.734 1 92.88 135 LEU A C 1
ATOM 1047 O O . LEU A 1 135 ? -2.541 -3.113 -16.297 1 92.88 135 LEU A O 1
ATOM 1051 N N . LYS A 1 136 ? -0.489 -3.783 -16.828 1 90 136 LYS A N 1
ATOM 1052 C CA . LYS A 1 136 ? 0.112 -2.533 -16.375 1 90 136 LYS A CA 1
ATOM 1053 C C . LYS A 1 136 ? -0.418 -1.347 -17.172 1 90 136 LYS A C 1
ATOM 1055 O O . LYS A 1 136 ? -0.687 -0.282 -16.609 1 90 136 LYS A O 1
ATOM 1060 N N . LEU A 1 137 ? -0.579 -1.533 -18.453 1 91.5 137 LEU A N 1
ATOM 1061 C CA . LEU A 1 137 ? -1.101 -0.479 -19.312 1 91.5 137 LEU A CA 1
ATOM 1062 C C . LEU A 1 137 ? -2.547 -0.154 -18.953 1 91.5 137 LEU A C 1
ATOM 1064 O O . LEU A 1 137 ? -2.936 1.017 -18.922 1 91.5 137 LEU A O 1
ATOM 1068 N N . LYS A 1 138 ? -3.283 -1.166 -18.719 1 93.75 138 LYS A N 1
ATOM 1069 C CA . LYS A 1 138 ? -4.684 -0.97 -18.359 1 93.75 138 LYS A CA 1
ATOM 1070 C C . LYS A 1 138 ? -4.809 -0.235 -17.031 1 93.75 138 LYS A C 1
ATOM 1072 O O . LYS A 1 138 ? -5.672 0.632 -16.875 1 93.75 138 LYS A O 1
ATOM 1077 N N . MET A 1 139 ? -3.994 -0.58 -16.078 1 94.12 139 MET A N 1
ATOM 1078 C CA . MET A 1 139 ? -4.008 0.085 -14.773 1 94.12 139 MET A CA 1
ATOM 1079 C C . MET A 1 139 ? -3.66 1.562 -14.914 1 94.12 139 MET A C 1
ATOM 1081 O O . MET A 1 139 ? -4.258 2.412 -14.25 1 94.12 139 MET A O 1
ATOM 1085 N N . LEU A 1 140 ? -2.711 1.849 -15.773 1 92.06 140 LEU A N 1
ATOM 1086 C CA . LEU A 1 140 ? -2.334 3.236 -16.016 1 92.06 140 LEU A CA 1
ATOM 1087 C C . LEU A 1 140 ? -3.502 4.02 -16.609 1 92.06 140 LEU A C 1
ATOM 1089 O O . LEU A 1 140 ? -3.73 5.172 -16.234 1 92.06 140 LEU A O 1
ATOM 1093 N N . GLU A 1 141 ? -4.176 3.408 -17.516 1 93.81 141 GLU A N 1
ATOM 1094 C CA . GLU A 1 141 ? -5.363 4.031 -18.094 1 93.81 141 GLU A CA 1
ATOM 1095 C C . GLU A 1 141 ? -6.418 4.297 -17.016 1 93.81 141 GLU A C 1
ATOM 1097 O O . GLU A 1 141 ? -7.051 5.355 -17.016 1 93.81 141 GLU A O 1
ATOM 1102 N N . ASN A 1 142 ? -6.629 3.334 -16.188 1 94.88 142 ASN A N 1
ATOM 1103 C CA . ASN A 1 142 ? -7.602 3.482 -15.102 1 94.88 142 ASN A CA 1
ATOM 1104 C C . ASN A 1 142 ? -7.207 4.602 -14.148 1 94.88 142 ASN A C 1
ATOM 1106 O O . ASN A 1 142 ? -8.07 5.344 -13.664 1 94.88 142 ASN A O 1
ATOM 1110 N N . LEU A 1 143 ? -5.918 4.668 -13.836 1 91.88 143 LEU A N 1
ATOM 1111 C CA . LEU A 1 143 ? -5.41 5.715 -12.961 1 91.88 143 LEU A CA 1
ATOM 1112 C C . LEU A 1 143 ? -5.66 7.098 -13.555 1 91.88 143 LEU A C 1
ATOM 1114 O O . LEU A 1 143 ? -6.07 8.023 -12.852 1 91.88 143 LEU A O 1
ATOM 1118 N N . LYS A 1 144 ? -5.406 7.258 -14.812 1 90 144 LYS A N 1
ATOM 1119 C CA . LYS A 1 144 ? -5.641 8.523 -15.508 1 90 144 LYS A CA 1
ATOM 1120 C C . LYS A 1 144 ? -7.113 8.914 -15.445 1 90 144 LYS A C 1
ATOM 1122 O O . LYS A 1 144 ? -7.441 10.07 -15.18 1 90 144 LYS A O 1
ATOM 1127 N N . LYS A 1 145 ? -7.977 7.984 -15.68 1 90.5 145 LYS A N 1
ATOM 1128 C CA . LYS A 1 145 ? -9.414 8.242 -15.641 1 90.5 145 LYS A CA 1
ATOM 1129 C C . LYS A 1 145 ? -9.859 8.664 -14.242 1 90.5 145 LYS A C 1
ATOM 1131 O O . LYS A 1 145 ? -10.688 9.562 -14.094 1 90.5 145 LYS A O 1
ATOM 1136 N N . ALA A 1 146 ? -9.312 8.008 -13.273 1 87 146 ALA A N 1
ATOM 1137 C CA . ALA A 1 146 ? -9.672 8.32 -11.891 1 87 146 ALA A CA 1
ATOM 1138 C C . ALA A 1 146 ? -9.219 9.727 -11.5 1 87 146 ALA A C 1
ATOM 1140 O O . ALA A 1 146 ? -9.875 10.398 -10.719 1 87 146 ALA A O 1
ATOM 1141 N N . ALA A 1 147 ? -8.102 10.172 -11.969 1 81.62 147 ALA A N 1
ATOM 1142 C CA . ALA A 1 147 ? -7.551 11.492 -11.664 1 81.62 147 ALA A CA 1
ATOM 1143 C C . ALA A 1 147 ? -8.375 12.594 -12.32 1 81.62 147 ALA A C 1
ATOM 1145 O O . ALA A 1 147 ? -8.398 13.727 -11.836 1 81.62 147 ALA A O 1
ATOM 1146 N N . ASP A 1 148 ? -9.047 12.289 -13.391 1 78.19 148 ASP A N 1
ATOM 1147 C CA . ASP A 1 148 ? -9.844 13.258 -14.141 1 78.19 148 ASP A CA 1
ATOM 1148 C C . ASP A 1 148 ? -11.227 13.43 -13.516 1 78.19 148 ASP A C 1
ATOM 1150 O O . ASP A 1 148 ? -11.953 14.367 -13.859 1 78.19 148 ASP A O 1
ATOM 1154 N N . GLU A 1 149 ? -11.672 12.578 -12.688 1 72.94 149 GLU A N 1
ATOM 1155 C CA . GLU A 1 149 ? -12.984 12.641 -12.047 1 72.94 149 GLU A CA 1
ATOM 1156 C C . GLU A 1 149 ? -12.93 13.469 -10.766 1 72.94 149 GLU A C 1
ATOM 1158 O O . GLU A 1 149 ? -13.891 14.164 -10.43 1 72.94 149 GLU A O 1
ATOM 1163 N N . MET B 1 1 ? -15.719 8.469 -6.719 1 89.25 1 MET B N 1
ATOM 1164 C CA . MET B 1 1 ? -15.82 7.145 -6.109 1 89.25 1 MET B CA 1
ATOM 1165 C C . MET B 1 1 ? -14.688 6.918 -5.113 1 89.25 1 MET B C 1
ATOM 1167 O O . MET B 1 1 ? -13.547 7.32 -5.359 1 89.25 1 MET B O 1
ATOM 1171 N N . PRO B 1 2 ? -15.016 6.281 -3.963 1 93.56 2 PRO B N 1
ATOM 1172 C CA . PRO B 1 2 ? -13.977 6.047 -2.963 1 93.56 2 PRO B CA 1
ATOM 1173 C C . PRO B 1 2 ? -12.922 5.043 -3.428 1 93.56 2 PRO B C 1
ATOM 1175 O O . PRO B 1 2 ? -13.195 4.219 -4.305 1 93.56 2 PRO B O 1
ATOM 1178 N N . ARG B 1 3 ? -11.805 5.184 -2.883 1 95.44 3 ARG B N 1
ATOM 1179 C CA . ARG B 1 3 ? -10.711 4.246 -3.135 1 95.44 3 ARG B CA 1
ATOM 1180 C C . ARG B 1 3 ? -10.406 3.416 -1.894 1 95.44 3 ARG B C 1
ATOM 1182 O O . ARG B 1 3 ? -10.555 3.896 -0.767 1 95.44 3 ARG B O 1
ATOM 1189 N N . PHE B 1 4 ? -10 2.172 -2.125 1 98 4 PHE B N 1
ATOM 1190 C CA . PHE B 1 4 ? -9.641 1.257 -1.048 1 98 4 PHE B CA 1
ATOM 1191 C C . PHE B 1 4 ? -8.328 0.549 -1.353 1 98 4 PHE B C 1
ATOM 1193 O O . PHE B 1 4 ? -7.969 0.363 -2.518 1 98 4 PHE B O 1
ATOM 1200 N N . ALA B 1 5 ? -7.688 0.215 -0.307 1 98.06 5 ALA B N 1
ATOM 1201 C CA . ALA B 1 5 ? -6.539 -0.686 -0.391 1 98.06 5 ALA B CA 1
ATOM 1202 C C . ALA B 1 5 ? -6.887 -2.068 0.154 1 98.06 5 ALA B C 1
ATOM 1204 O O . ALA B 1 5 ? -7.516 -2.188 1.21 1 98.06 5 ALA B O 1
ATOM 1205 N N . PHE B 1 6 ? -6.582 -3.107 -0.619 1 98.25 6 PHE B N 1
ATOM 1206 C CA . PHE B 1 6 ? -6.535 -4.48 -0.127 1 98.25 6 PHE B CA 1
ATOM 1207 C C . PHE B 1 6 ? -5.109 -4.875 0.24 1 98.25 6 PHE B C 1
ATOM 1209 O O . PHE B 1 6 ? -4.242 -4.969 -0.632 1 98.25 6 PHE B O 1
ATOM 1216 N N . LEU B 1 7 ? -4.836 -5.09 1.522 1 97.31 7 LEU B N 1
ATOM 1217 C CA . LEU B 1 7 ? -3.504 -5.426 2.016 1 97.31 7 LEU B CA 1
ATOM 1218 C C . LEU B 1 7 ? -3.426 -6.898 2.406 1 97.31 7 LEU B C 1
ATOM 1220 O O . LEU B 1 7 ? -4.176 -7.355 3.271 1 97.31 7 LEU B O 1
ATOM 1224 N N . VAL B 1 8 ? -2.543 -7.586 1.748 1 95.38 8 VAL B N 1
ATOM 1225 C CA . VAL B 1 8 ? -2.383 -9.008 2.023 1 95.38 8 VAL B CA 1
ATOM 1226 C C . VAL B 1 8 ? -1.486 -9.203 3.244 1 95.38 8 VAL B C 1
ATOM 1228 O O . VAL B 1 8 ? -0.321 -8.797 3.236 1 95.38 8 VAL B O 1
ATOM 1231 N N . VAL B 1 9 ? -2.045 -9.812 4.273 1 93.38 9 VAL B N 1
ATOM 1232 C CA . VAL B 1 9 ? -1.248 -10.086 5.465 1 93.38 9 VAL B CA 1
ATOM 1233 C C . VAL B 1 9 ? -0.256 -11.211 5.172 1 93.38 9 VAL B C 1
ATOM 1235 O O . VAL B 1 9 ? -0.635 -12.258 4.648 1 93.38 9 VAL B O 1
ATOM 1238 N N . ALA B 1 10 ? 0.949 -10.938 5.52 1 88.06 10 ALA B N 1
ATOM 1239 C CA . ALA B 1 10 ? 2.008 -11.898 5.223 1 88.06 10 ALA B CA 1
ATOM 1240 C C . ALA B 1 10 ? 2.021 -13.031 6.242 1 88.06 10 ALA B C 1
ATOM 1242 O O . ALA B 1 10 ? 1.705 -12.82 7.414 1 88.06 10 ALA B O 1
ATOM 1243 N N . ASP B 1 11 ? 2.312 -14.203 5.719 1 83.12 11 ASP B N 1
ATOM 1244 C CA . ASP B 1 11 ? 2.66 -15.312 6.602 1 83.12 11 ASP B CA 1
ATOM 1245 C C . ASP B 1 11 ? 4.078 -15.812 6.328 1 83.12 11 ASP B C 1
ATOM 1247 O O . ASP B 1 11 ? 4.77 -15.281 5.453 1 83.12 11 ASP B O 1
ATOM 1251 N N . ALA B 1 12 ? 4.512 -16.719 7.141 1 77.88 12 ALA B N 1
ATOM 1252 C CA . ALA B 1 12 ? 5.887 -17.203 7.059 1 77.88 12 ALA B CA 1
ATOM 1253 C C . ALA B 1 12 ? 6.191 -17.766 5.676 1 77.88 12 ALA B C 1
ATOM 1255 O O . ALA B 1 12 ? 7.305 -17.609 5.168 1 77.88 12 ALA B O 1
ATOM 1256 N N . MET B 1 13 ? 5.281 -18.344 5.133 1 76.69 13 MET B N 1
ATOM 1257 C CA . MET B 1 13 ? 5.48 -18.969 3.824 1 76.69 13 MET B CA 1
ATOM 1258 C C . MET B 1 13 ? 5.656 -17.906 2.742 1 76.69 13 MET B C 1
ATOM 1260 O O . MET B 1 13 ? 6.551 -18.016 1.901 1 76.69 13 MET B O 1
ATOM 1264 N N . ALA B 1 14 ? 4.895 -16.938 2.846 1 76.88 14 ALA B N 1
ATOM 1265 C CA . ALA B 1 14 ? 4.918 -15.875 1.841 1 76.88 14 ALA B CA 1
ATOM 1266 C C . ALA B 1 14 ? 6.223 -15.094 1.904 1 76.88 14 ALA B C 1
ATOM 1268 O O . ALA B 1 14 ? 6.629 -14.469 0.921 1 76.88 14 ALA B O 1
ATOM 1269 N N . ASP B 1 15 ? 6.895 -15.164 3.014 1 84 15 ASP B N 1
ATOM 1270 C CA . ASP B 1 15 ? 8.102 -14.359 3.186 1 84 15 ASP B CA 1
ATOM 1271 C C . ASP B 1 15 ? 9.359 -15.211 3.008 1 84 15 ASP B C 1
ATOM 1273 O O . ASP B 1 15 ? 10.469 -14.75 3.277 1 84 15 ASP B O 1
ATOM 1277 N N . GLN B 1 16 ? 9.18 -16.391 2.582 1 82.25 16 GLN B N 1
ATOM 1278 C CA . GLN B 1 16 ? 10.328 -17.266 2.367 1 82.25 16 GLN B CA 1
ATOM 1279 C C . GLN B 1 16 ? 11.109 -16.859 1.121 1 82.25 16 GLN B C 1
ATOM 1281 O O . GLN B 1 16 ? 10.516 -16.594 0.069 1 82.25 16 GLN B O 1
ATOM 1286 N N . PRO B 1 17 ? 12.406 -16.812 1.344 1 79.31 17 PRO B N 1
ATOM 1287 C CA . PRO B 1 17 ? 13.211 -16.5 0.159 1 79.31 17 PRO B CA 1
ATOM 1288 C C . PRO B 1 17 ? 13.102 -17.562 -0.926 1 79.31 17 PRO B C 1
ATOM 1290 O O . PRO B 1 17 ? 12.961 -18.75 -0.617 1 79.31 17 PRO B O 1
ATOM 1293 N N . ASN B 1 18 ? 13.109 -17.203 -2.123 1 71.38 18 ASN B N 1
ATOM 1294 C CA . ASN B 1 18 ? 13.141 -18.109 -3.271 1 71.38 18 ASN B CA 1
ATOM 1295 C C . ASN B 1 18 ? 11.844 -18.891 -3.41 1 71.38 18 ASN B C 1
ATOM 1297 O O . ASN B 1 18 ? 11.852 -20.031 -3.863 1 71.38 18 ASN B O 1
ATOM 1301 N N . LEU B 1 19 ? 10.883 -18.344 -2.695 1 70 19 LEU B N 1
ATOM 1302 C CA . LEU B 1 19 ? 9.602 -19.016 -2.875 1 70 19 LEU B CA 1
ATOM 1303 C C . LEU B 1 19 ? 9.172 -19 -4.34 1 70 19 LEU B C 1
ATOM 1305 O O . LEU B 1 19 ? 9.164 -17.938 -4.969 1 70 19 LEU B O 1
ATOM 1309 N N . GLU B 1 20 ? 9.055 -20.203 -4.816 1 73.5 20 GLU B N 1
ATOM 1310 C CA . GLU B 1 20 ? 8.516 -20.328 -6.164 1 73.5 20 GLU B CA 1
ATOM 1311 C C . GLU B 1 20 ? 6.992 -20.422 -6.141 1 73.5 20 GLU B C 1
ATOM 1313 O O . GLU B 1 20 ? 6.434 -21.422 -5.672 1 73.5 20 GLU B O 1
ATOM 1318 N N . ILE B 1 21 ? 6.379 -19.422 -6.547 1 75.06 21 ILE B N 1
ATOM 1319 C CA . ILE B 1 21 ? 4.922 -19.438 -6.648 1 75.06 21 ILE B CA 1
ATOM 1320 C C . ILE B 1 21 ? 4.496 -20.281 -7.848 1 75.06 21 ILE B C 1
ATOM 1322 O O . ILE B 1 21 ? 4.965 -20.047 -8.969 1 75.06 21 ILE B O 1
ATOM 1326 N N . PRO B 1 22 ? 3.672 -21.188 -7.586 1 81.19 22 PRO B N 1
ATOM 1327 C CA . PRO B 1 22 ? 3.205 -22 -8.711 1 81.19 22 PRO B CA 1
ATOM 1328 C C . PRO B 1 22 ? 2.596 -21.156 -9.836 1 81.19 22 PRO B C 1
ATOM 1330 O O . PRO B 1 22 ? 1.897 -20.172 -9.562 1 81.19 22 PRO B O 1
ATOM 1333 N N . THR B 1 23 ? 2.889 -21.547 -11.031 1 84.5 23 THR B N 1
ATOM 1334 C CA . THR B 1 23 ? 2.408 -20.828 -12.211 1 84.5 23 THR B CA 1
ATOM 1335 C C . THR B 1 23 ? 0.886 -20.719 -12.195 1 84.5 23 THR B C 1
ATOM 1337 O O . THR B 1 23 ? 0.326 -19.688 -12.57 1 84.5 23 THR B O 1
ATOM 1340 N N . GLU B 1 24 ? 0.287 -21.719 -11.734 1 87 24 GLU B N 1
ATOM 1341 C CA . GLU B 1 24 ? -1.172 -21.734 -11.703 1 87 24 GLU B CA 1
ATOM 1342 C C . GLU B 1 24 ? -1.718 -20.641 -10.789 1 87 24 GLU B C 1
ATOM 1344 O O . GLU B 1 24 ? -2.746 -20.031 -11.086 1 87 24 GLU B O 1
ATOM 1349 N N . MET B 1 25 ? -1.095 -20.422 -9.742 1 84.38 25 MET B N 1
ATOM 1350 C CA . MET B 1 25 ? -1.508 -19.375 -8.812 1 84.38 25 MET B CA 1
ATOM 1351 C C . MET B 1 25 ? -1.305 -18 -9.422 1 84.38 25 MET B C 1
ATOM 1353 O O . MET B 1 25 ? -2.143 -17.109 -9.25 1 84.38 25 MET B O 1
ATOM 1357 N N . LEU B 1 26 ? -0.207 -17.906 -10.078 1 85.31 26 LEU B N 1
ATOM 1358 C CA . LEU B 1 26 ? 0.076 -16.641 -10.75 1 85.31 26 LEU B CA 1
ATOM 1359 C C . LEU B 1 26 ? -0.965 -16.359 -11.828 1 85.31 26 LEU B C 1
ATOM 1361 O O . LEU B 1 26 ? -1.414 -15.219 -11.977 1 85.31 26 LEU B O 1
ATOM 1365 N N . GLU B 1 27 ? -1.324 -17.344 -12.539 1 89.38 27 GLU B N 1
ATOM 1366 C CA . GLU B 1 27 ? -2.336 -17.219 -13.578 1 89.38 27 GLU B CA 1
ATOM 1367 C C . GLU B 1 27 ? -3.686 -16.812 -12.992 1 89.38 27 GLU B C 1
ATOM 1369 O O . GLU B 1 27 ? -4.375 -15.945 -13.539 1 89.38 27 GLU B O 1
ATOM 1374 N N . THR B 1 28 ? -4.008 -17.438 -11.938 1 92.44 28 THR B N 1
ATOM 1375 C CA . THR B 1 28 ? -5.27 -17.141 -11.273 1 92.44 28 THR B CA 1
ATOM 1376 C C . THR B 1 28 ? -5.301 -15.695 -10.789 1 92.44 28 THR B C 1
ATOM 1378 O O . THR B 1 28 ? -6.289 -14.992 -10.992 1 92.44 28 THR B O 1
ATOM 1381 N N . MET B 1 29 ? -4.215 -15.289 -10.219 1 91.69 29 MET B N 1
ATOM 1382 C CA . MET B 1 29 ? -4.117 -13.914 -9.719 1 91.69 29 MET B CA 1
ATOM 1383 C C . MET B 1 29 ? -4.16 -12.922 -10.875 1 91.69 29 MET B C 1
ATOM 1385 O O . MET B 1 29 ? -4.84 -11.898 -10.789 1 91.69 29 MET B O 1
ATOM 1389 N N . THR B 1 30 ? -3.432 -13.266 -11.898 1 92.81 30 THR B N 1
ATOM 1390 C CA . THR B 1 30 ? -3.41 -12.398 -13.07 1 92.81 30 THR B CA 1
ATOM 1391 C C . THR B 1 30 ? -4.809 -12.242 -13.656 1 92.81 30 THR B C 1
ATOM 1393 O O . THR B 1 30 ? -5.227 -11.133 -14 1 92.81 30 THR B O 1
ATOM 1396 N N . THR B 1 31 ? -5.52 -13.312 -13.773 1 96.19 31 THR B N 1
ATOM 1397 C CA . THR B 1 31 ? -6.879 -13.289 -14.305 1 96.19 31 THR B CA 1
ATOM 1398 C C . THR B 1 31 ? -7.789 -12.43 -13.438 1 96.19 31 THR B C 1
ATOM 1400 O O . THR B 1 31 ? -8.609 -11.664 -13.953 1 96.19 31 THR B O 1
ATOM 1403 N N . PHE B 1 32 ? -7.645 -12.562 -12.211 1 96.56 32 PHE B N 1
ATOM 1404 C CA . PHE B 1 32 ? -8.406 -11.75 -11.273 1 96.56 32 PHE B CA 1
ATOM 1405 C C . PHE B 1 32 ? -8.109 -10.273 -11.461 1 96.56 32 PHE B C 1
ATOM 1407 O O . PHE B 1 32 ? -9.023 -9.445 -11.523 1 96.56 32 PHE B O 1
ATOM 1414 N N . ASN B 1 33 ? -6.82 -9.961 -11.539 1 96.94 33 ASN B N 1
ATOM 1415 C CA . ASN B 1 33 ? -6.402 -8.578 -11.758 1 96.94 33 ASN B CA 1
ATOM 1416 C C . ASN B 1 33 ? -6.961 -8.023 -13.062 1 96.94 33 ASN B C 1
ATOM 1418 O O . ASN B 1 33 ? -7.422 -6.883 -13.109 1 96.94 33 ASN B O 1
ATOM 1422 N N . GLU B 1 34 ? -6.902 -8.828 -14.062 1 97.31 34 GLU B N 1
ATOM 1423 C CA . GLU B 1 34 ? -7.406 -8.414 -15.367 1 97.31 34 GLU B CA 1
ATOM 1424 C C . GLU B 1 34 ? -8.906 -8.117 -15.312 1 97.31 34 GLU B C 1
ATOM 1426 O O . GLU B 1 34 ? -9.375 -7.156 -15.914 1 97.31 34 GLU B O 1
ATOM 1431 N N . LYS B 1 35 ? -9.602 -8.984 -14.633 1 97.75 35 LYS B N 1
ATOM 1432 C CA . LYS B 1 35 ? -11.031 -8.789 -14.461 1 97.75 35 LYS B CA 1
ATOM 1433 C C . LYS B 1 35 ? -11.32 -7.434 -13.812 1 97.75 35 LYS B C 1
ATOM 1435 O O . LYS B 1 35 ? -12.164 -6.676 -14.289 1 97.75 35 LYS B O 1
ATOM 1440 N N . MET B 1 36 ? -10.68 -7.117 -12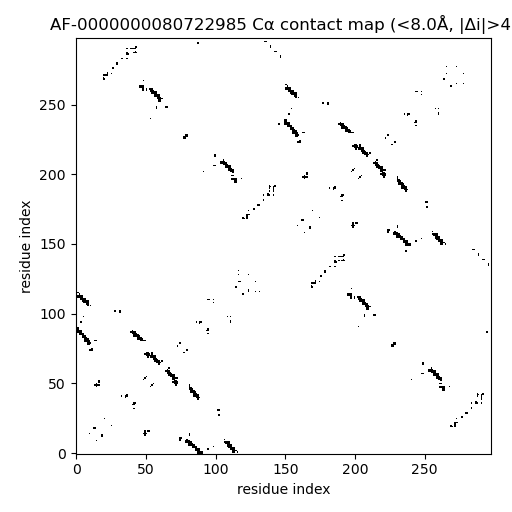.719 1 97.88 36 MET B N 1
ATOM 1441 C CA . MET B 1 36 ? -10.859 -5.844 -12.031 1 97.88 36 MET B CA 1
ATOM 1442 C C . MET B 1 36 ? -10.445 -4.676 -12.922 1 97.88 36 MET B C 1
ATOM 1444 O O . MET B 1 36 ? -11.125 -3.652 -12.969 1 97.88 36 MET B O 1
ATOM 1448 N N . ALA B 1 37 ? -9.305 -4.852 -13.555 1 97.62 37 ALA B N 1
ATOM 1449 C CA . ALA B 1 37 ? -8.773 -3.787 -14.398 1 97.62 37 ALA B CA 1
ATOM 1450 C C . ALA B 1 37 ? -9.727 -3.477 -15.555 1 97.62 37 ALA B C 1
ATOM 1452 O O . ALA B 1 37 ? -9.961 -2.309 -15.875 1 97.62 37 ALA B O 1
ATOM 1453 N N . ASP B 1 38 ? -10.273 -4.5 -16.188 1 97.38 38 ASP B N 1
ATOM 1454 C CA . ASP B 1 38 ? -11.172 -4.348 -17.312 1 97.38 38 ASP B CA 1
ATOM 1455 C C . ASP B 1 38 ? -12.43 -3.574 -16.922 1 97.38 38 ASP B C 1
ATOM 1457 O O . ASP B 1 38 ? -13.008 -2.861 -17.75 1 97.38 38 ASP B O 1
ATOM 1461 N N . LYS B 1 39 ? -12.82 -3.658 -15.734 1 97.25 39 LYS B N 1
ATOM 1462 C CA . LYS B 1 39 ? -14.008 -2.975 -15.242 1 97.25 39 LYS B CA 1
ATOM 1463 C C . LYS B 1 39 ? -13.672 -1.57 -14.75 1 97.25 39 LYS B C 1
ATOM 1465 O O . LYS B 1 39 ? -14.547 -0.849 -14.273 1 97.25 39 LYS B O 1
ATOM 1470 N N . GLY B 1 40 ? -12.43 -1.235 -14.781 1 96.56 40 GLY B N 1
ATOM 1471 C CA . GLY B 1 40 ? -11.992 0.079 -14.336 1 96.56 40 GLY B CA 1
ATOM 1472 C C . GLY B 1 40 ? -11.828 0.173 -12.836 1 96.56 40 GLY B C 1
ATOM 1473 O O . GLY B 1 40 ? -11.656 1.267 -12.289 1 96.56 40 GLY B O 1
ATOM 1474 N N . VAL B 1 41 ? -11.789 -0.919 -12.164 1 97.5 41 VAL B N 1
ATOM 1475 C CA . VAL B 1 41 ? -11.789 -0.989 -10.703 1 97.5 41 VAL B CA 1
ATOM 1476 C C . VAL B 1 41 ? -10.352 -0.965 -10.188 1 97.5 41 VAL B C 1
ATOM 1478 O O . VAL B 1 41 ? -10.047 -0.283 -9.211 1 97.5 41 VAL B O 1
ATOM 1481 N N . LEU B 1 42 ? -9.445 -1.672 -10.836 1 98.19 42 LEU B N 1
ATOM 1482 C CA . LEU B 1 42 ? -8.07 -1.845 -10.359 1 98.19 42 LEU B CA 1
ATOM 1483 C C . LEU B 1 42 ? -7.199 -0.673 -10.797 1 98.19 42 LEU B C 1
ATOM 1485 O O . LEU B 1 42 ? -7.059 -0.407 -11.992 1 98.19 42 LEU B O 1
ATOM 1489 N N . LEU B 1 43 ? -6.637 0.027 -9.852 1 96.31 43 LEU B N 1
ATOM 1490 C CA . LEU B 1 43 ? -5.789 1.183 -10.125 1 96.31 43 LEU B CA 1
ATOM 1491 C C . LEU B 1 43 ? -4.316 0.814 -10.008 1 96.31 43 LEU B C 1
ATOM 1493 O O . LEU B 1 43 ? -3.479 1.348 -10.742 1 96.31 43 LEU B O 1
ATOM 1497 N N . HIS B 1 44 ? -3.98 0.004 -9.102 1 94.81 44 HIS B N 1
ATOM 1498 C CA . HIS B 1 44 ? -2.602 -0.389 -8.844 1 94.81 44 HIS B CA 1
ATOM 1499 C C . HIS B 1 44 ? -2.539 -1.687 -8.039 1 94.81 44 HIS B C 1
ATOM 1501 O O . HIS B 1 44 ? -3.393 -1.935 -7.188 1 94.81 44 HIS B O 1
ATOM 1507 N N . ALA B 1 45 ? -1.556 -2.504 -8.328 1 95 45 ALA B N 1
ATOM 1508 C CA . ALA B 1 45 ? -1.35 -3.742 -7.582 1 95 45 ALA B CA 1
ATOM 1509 C C . ALA B 1 45 ? 0.096 -4.219 -7.699 1 95 45 ALA B C 1
ATOM 1511 O O . ALA B 1 45 ? 0.71 -4.105 -8.758 1 95 45 ALA B O 1
ATOM 1512 N N . ASP B 1 46 ? 0.553 -4.699 -6.598 1 93.12 46 ASP B N 1
ATOM 1513 C CA . ASP B 1 46 ? 1.892 -5.281 -6.617 1 93.12 46 ASP B CA 1
ATOM 1514 C C . ASP B 1 46 ? 2.125 -6.164 -5.395 1 93.12 46 ASP B C 1
ATOM 1516 O O . ASP B 1 46 ? 1.301 -6.191 -4.477 1 93.12 46 ASP B O 1
ATOM 1520 N N . GLY B 1 47 ? 3.201 -6.938 -5.465 1 92.19 47 GLY B N 1
ATOM 1521 C CA . GLY B 1 47 ? 3.689 -7.742 -4.359 1 92.19 47 GLY B CA 1
ATOM 1522 C C . GLY B 1 47 ? 5.074 -7.332 -3.887 1 92.19 47 GLY B C 1
ATOM 1523 O O . GLY B 1 47 ? 5.77 -6.578 -4.57 1 92.19 47 GLY B O 1
ATOM 1524 N N . PHE B 1 48 ? 5.344 -7.828 -2.689 1 92.25 48 PHE B N 1
ATOM 1525 C CA . PHE B 1 48 ? 6.645 -7.504 -2.119 1 92.25 48 PHE B CA 1
ATOM 1526 C C . PHE B 1 48 ? 7.582 -8.703 -2.188 1 92.25 48 PHE B C 1
ATOM 1528 O O . PHE B 1 48 ? 7.141 -9.852 -2.082 1 92.25 48 PHE B O 1
ATOM 1535 N N . THR B 1 49 ? 8.883 -8.438 -2.41 1 91.12 49 THR B N 1
ATOM 1536 C CA . THR B 1 49 ? 9.898 -9.469 -2.215 1 91.12 49 THR B CA 1
ATOM 1537 C C . THR B 1 49 ? 9.953 -9.898 -0.754 1 91.12 49 THR B C 1
ATOM 1539 O O . THR B 1 49 ? 9.453 -9.203 0.127 1 91.12 49 THR B O 1
ATOM 1542 N N . PRO B 1 50 ? 10.469 -11.094 -0.512 1 91.38 50 PRO B N 1
ATOM 1543 C CA . PRO B 1 50 ? 10.68 -11.445 0.894 1 91.38 50 PRO B CA 1
ATOM 1544 C C . PRO B 1 50 ? 11.383 -10.336 1.68 1 91.38 50 PRO B C 1
ATOM 1546 O O . PRO B 1 50 ? 12.203 -9.602 1.121 1 91.38 50 PRO B O 1
ATOM 1549 N N . SER B 1 51 ? 11.023 -10.242 2.984 1 93.25 51 SER B N 1
ATOM 1550 C CA . SER B 1 51 ? 11.547 -9.148 3.785 1 93.25 51 SER B CA 1
ATOM 1551 C C . SER B 1 51 ? 13.062 -9.234 3.912 1 93.25 51 SER B C 1
ATOM 1553 O O . SER B 1 51 ? 13.719 -8.266 4.312 1 93.25 51 SER B O 1
ATOM 1555 N N . SER B 1 52 ? 13.672 -10.359 3.572 1 93.31 52 SER B N 1
ATOM 1556 C CA . SER B 1 52 ? 15.125 -10.516 3.574 1 93.31 52 SER B CA 1
ATOM 1557 C C . SER B 1 52 ? 15.758 -9.805 2.383 1 93.31 52 SER B C 1
ATOM 1559 O O . SER B 1 52 ? 16.969 -9.586 2.357 1 93.31 52 SER B O 1
ATOM 1561 N N . ASP B 1 53 ? 14.969 -9.516 1.406 1 93.06 53 ASP B N 1
ATOM 1562 C CA . ASP B 1 53 ? 15.422 -8.852 0.192 1 93.06 53 ASP B CA 1
ATOM 1563 C C . ASP B 1 53 ? 14.789 -7.465 0.056 1 93.06 53 ASP B C 1
ATOM 1565 O O . ASP B 1 53 ? 13.742 -7.316 -0.587 1 93.06 53 ASP B O 1
ATOM 1569 N N . GLY B 1 54 ? 15.461 -6.449 0.583 1 94.44 54 GLY B N 1
ATOM 1570 C CA . GLY B 1 54 ? 14.969 -5.09 0.415 1 94.44 54 GLY B CA 1
ATOM 1571 C C . GLY B 1 54 ? 13.922 -4.707 1.442 1 94.44 54 GLY B C 1
ATOM 1572 O O . GLY B 1 54 ? 13.016 -3.918 1.153 1 94.44 54 GLY B O 1
ATOM 1573 N N . GLY B 1 55 ? 13.953 -5.422 2.57 1 96.12 55 GLY B N 1
ATOM 1574 C CA . GLY B 1 55 ? 13.102 -5.074 3.695 1 96.12 55 GLY B CA 1
ATOM 1575 C C . GLY B 1 55 ? 13.852 -4.379 4.816 1 96.12 55 GLY B C 1
ATOM 1576 O O . GLY B 1 55 ? 14.898 -4.852 5.254 1 96.12 55 GLY B O 1
ATOM 1577 N N . TYR B 1 56 ? 13.344 -3.197 5.277 1 97.75 56 TYR B N 1
ATOM 1578 C CA . TYR B 1 56 ? 13.945 -2.443 6.367 1 97.75 56 TYR B CA 1
ATOM 1579 C C . TYR B 1 56 ? 12.883 -1.854 7.281 1 97.75 56 TYR B C 1
ATOM 1581 O O . TYR B 1 56 ? 11.805 -1.46 6.816 1 97.75 56 TYR B O 1
ATOM 1589 N N . ARG B 1 57 ? 13.188 -1.802 8.539 1 96.31 57 ARG B N 1
ATOM 1590 C CA . ARG B 1 57 ? 12.391 -1.064 9.516 1 96.31 57 ARG B CA 1
ATOM 1591 C C . ARG B 1 57 ? 13.125 0.181 10 1 96.31 57 ARG B C 1
ATOM 1593 O O . ARG B 1 57 ? 14.281 0.102 10.414 1 96.31 57 ARG B O 1
ATOM 1600 N N . LEU B 1 58 ? 12.5 1.329 9.883 1 96.88 58 LEU B N 1
ATOM 1601 C CA . LEU B 1 58 ? 13.023 2.57 10.438 1 96.88 58 LEU B CA 1
ATOM 1602 C C . LEU B 1 58 ? 12.258 2.975 11.688 1 96.88 58 LEU B C 1
ATOM 1604 O O . LEU B 1 58 ? 11.023 3.029 11.672 1 96.88 58 LEU B O 1
ATOM 1608 N N . LYS B 1 59 ? 12.93 3.201 12.75 1 95.38 59 LYS B N 1
ATOM 1609 C CA . LYS B 1 59 ? 12.344 3.715 13.992 1 95.38 59 LYS B CA 1
ATOM 1610 C C . LYS B 1 59 ? 12.727 5.172 14.219 1 95.38 59 LYS B C 1
ATOM 1612 O O . LYS B 1 59 ? 13.906 5.488 14.383 1 95.38 59 LYS B O 1
ATOM 1617 N N . PHE B 1 60 ? 11.75 6.008 14.25 1 94.56 60 PHE B N 1
ATOM 1618 C CA . PHE B 1 60 ? 11.961 7.441 14.43 1 94.56 60 PHE B CA 1
ATOM 1619 C C . PHE B 1 60 ? 11.883 7.82 15.898 1 94.56 60 PHE B C 1
ATOM 1621 O O . PHE B 1 60 ? 11.305 7.09 16.703 1 94.56 60 PHE B O 1
ATOM 1628 N N . GLY B 1 61 ? 12.359 9.086 16.219 1 88.88 61 GLY B N 1
ATOM 1629 C CA . GLY B 1 61 ? 12.25 9.602 17.578 1 88.88 61 GLY B CA 1
ATOM 1630 C C . GLY B 1 61 ? 13.594 9.836 18.234 1 88.88 61 GLY B C 1
ATOM 1631 O O . GLY B 1 61 ? 13.68 10.57 19.219 1 88.88 61 GLY B O 1
ATOM 1632 N N . GLY B 1 62 ? 14.648 9.188 17.688 1 84 62 GLY B N 1
ATOM 1633 C CA . GLY B 1 62 ? 15.977 9.406 18.25 1 84 62 GLY B CA 1
ATOM 1634 C C . GLY B 1 62 ? 16.609 10.703 17.812 1 84 62 GLY B C 1
ATOM 1635 O O . GLY B 1 62 ? 16.125 11.352 16.875 1 84 62 GLY B O 1
ATOM 1636 N N . SER B 1 63 ? 17.609 11.117 18.516 1 86.25 63 SER B N 1
ATOM 1637 C CA . SER B 1 63 ? 18.281 12.391 18.266 1 86.25 63 SER B CA 1
ATOM 1638 C C . SER B 1 63 ? 19.156 12.328 17.016 1 86.25 63 SER B C 1
ATOM 1640 O O . SER B 1 63 ? 19.438 13.359 16.406 1 86.25 63 SER B O 1
ATOM 1642 N N . SER B 1 64 ? 19.562 11.188 16.578 1 87.19 64 SER B N 1
ATOM 1643 C CA . SER B 1 64 ? 20.5 11.062 15.477 1 87.19 64 SER B CA 1
ATOM 1644 C C . SER B 1 64 ? 19.797 10.516 14.227 1 87.19 64 SER B C 1
ATOM 1646 O O . SER B 1 64 ? 20.438 9.883 13.383 1 87.19 64 SER B O 1
ATOM 1648 N N . GLY B 1 65 ? 18.516 10.695 14.148 1 89.62 65 GLY B N 1
ATOM 1649 C CA . GLY B 1 65 ? 17.781 10.141 13.016 1 89.62 65 GLY B CA 1
ATOM 1650 C C . GLY B 1 65 ? 17.203 8.766 13.289 1 89.62 65 GLY B C 1
ATOM 1651 O O . GLY B 1 65 ? 17.438 8.195 14.359 1 89.62 65 GLY B O 1
ATOM 1652 N N . PRO B 1 66 ? 16.516 8.281 12.297 1 94.31 66 PRO B N 1
ATOM 1653 C CA . PRO B 1 66 ? 15.875 6.992 12.562 1 94.31 66 PRO B CA 1
ATOM 1654 C C . PRO B 1 66 ? 16.859 5.832 12.562 1 94.31 66 PRO B C 1
ATOM 1656 O O . PRO B 1 66 ? 17.828 5.832 11.789 1 94.31 66 PRO B O 1
ATOM 1659 N N . GLU B 1 67 ? 16.625 4.898 13.469 1 96 67 GLU B N 1
ATOM 1660 C CA . GLU B 1 67 ? 17.344 3.629 13.469 1 96 67 GLU B CA 1
ATOM 1661 C C . GLU B 1 67 ? 16.859 2.723 12.336 1 96 67 GLU B C 1
ATOM 1663 O O . GLU B 1 67 ? 15.648 2.551 12.148 1 96 67 GLU B O 1
ATOM 1668 N N . VAL B 1 68 ? 17.797 2.154 11.609 1 96.81 68 VAL B N 1
ATOM 1669 C CA . VAL B 1 68 ? 17.453 1.285 10.484 1 96.81 68 VAL B CA 1
ATOM 1670 C C . VAL B 1 68 ? 17.75 -0.169 10.852 1 96.81 68 VAL B C 1
ATOM 1672 O O . VAL B 1 68 ? 18.875 -0.511 11.219 1 96.81 68 VAL B O 1
ATOM 1675 N N . ILE B 1 69 ? 16.766 -1.016 10.773 1 96.19 69 ILE B N 1
ATOM 1676 C CA . ILE B 1 69 ? 16.875 -2.443 11.055 1 96.19 69 ILE B CA 1
ATOM 1677 C C . ILE B 1 69 ? 16.531 -3.246 9.805 1 96.19 69 ILE B C 1
ATOM 1679 O O . ILE B 1 69 ? 15.375 -3.246 9.359 1 96.19 69 ILE B O 1
ATOM 1683 N N . PRO B 1 70 ? 17.484 -3.957 9.258 1 96.81 70 PRO B N 1
ATOM 1684 C CA . PRO B 1 70 ? 17.203 -4.738 8.047 1 96.81 70 PRO B CA 1
ATOM 1685 C C . PRO B 1 70 ? 16.406 -6.004 8.344 1 96.81 70 PRO B C 1
ATOM 1687 O O . PRO B 1 70 ? 16.453 -6.527 9.461 1 96.81 70 PRO B O 1
ATOM 1690 N N . GLY B 1 71 ? 15.633 -6.465 7.297 1 93.25 71 GLY B N 1
ATOM 1691 C CA . GLY B 1 71 ? 14.992 -7.766 7.402 1 93.25 71 GLY B CA 1
ATOM 1692 C C . GLY B 1 71 ? 15.984 -8.914 7.492 1 93.25 71 GLY B C 1
ATOM 1693 O O . GLY B 1 71 ? 17.188 -8.688 7.539 1 93.25 71 GLY B O 1
ATOM 1694 N N . PRO B 1 72 ? 15.578 -10.102 7.559 1 93.5 72 PRO B N 1
ATOM 1695 C CA . PRO B 1 72 ? 14.172 -10.516 7.504 1 93.5 72 PRO B CA 1
ATOM 1696 C C . PRO B 1 72 ? 13.398 -10.148 8.773 1 93.5 72 PRO B C 1
ATOM 1698 O O . PRO B 1 72 ? 13.984 -10.094 9.859 1 93.5 72 PRO B O 1
ATOM 1701 N N . PHE B 1 73 ? 12.141 -9.875 8.594 1 91.94 73 PHE B N 1
ATOM 1702 C CA . PHE B 1 73 ? 11.258 -9.594 9.719 1 91.94 73 PHE B CA 1
ATOM 1703 C C . PHE B 1 73 ? 10.781 -10.883 10.375 1 91.94 73 PHE B C 1
ATOM 1705 O O . PHE B 1 73 ? 10.797 -11.945 9.75 1 91.94 73 PHE B O 1
ATOM 1712 N N . ASP B 1 74 ? 10.445 -10.727 11.625 1 87.56 74 ASP B N 1
ATOM 1713 C CA . ASP B 1 74 ? 9.898 -11.859 12.367 1 87.56 74 ASP B CA 1
ATOM 1714 C C . ASP B 1 74 ? 8.375 -11.875 12.305 1 87.56 74 ASP B C 1
ATOM 1716 O O . ASP B 1 74 ? 7.703 -11.188 13.078 1 87.56 74 ASP B O 1
ATOM 1720 N N . LEU B 1 75 ? 7.797 -12.703 11.5 1 83.12 75 LEU B N 1
ATOM 1721 C CA . LEU B 1 75 ? 6.367 -12.727 11.203 1 83.12 75 LEU B CA 1
ATOM 1722 C C . LEU B 1 75 ? 5.586 -13.383 12.344 1 83.12 75 LEU B C 1
ATOM 1724 O O . LEU B 1 75 ? 4.355 -13.344 12.359 1 83.12 75 LEU B O 1
ATOM 1728 N N . SER B 1 76 ? 6.293 -14 13.164 1 82.25 76 SER B N 1
ATOM 1729 C CA . SER B 1 76 ? 5.617 -14.539 14.344 1 82.25 76 SER B CA 1
ATOM 1730 C C . SER B 1 76 ? 5.34 -13.453 15.375 1 82.25 76 SER B C 1
ATOM 1732 O O . SER B 1 76 ? 4.512 -13.641 16.266 1 82.25 76 SER B O 1
ATOM 1734 N N . LYS B 1 77 ? 6.008 -12.359 15.312 1 79.44 77 LYS B N 1
ATOM 1735 C CA . LYS B 1 77 ? 5.91 -11.312 16.328 1 79.44 77 LYS B CA 1
ATOM 1736 C C . LYS B 1 77 ? 5.105 -10.125 15.82 1 79.44 77 LYS B C 1
ATOM 1738 O O . LYS B 1 77 ? 4.508 -9.391 16.609 1 79.44 77 LYS B O 1
ATOM 1743 N N . GLU B 1 78 ? 5.191 -10.008 14.531 1 82.19 78 GLU B N 1
ATOM 1744 C CA . GLU B 1 78 ? 4.605 -8.797 13.969 1 82.19 78 GLU B CA 1
ATOM 1745 C C . GLU B 1 78 ? 3.834 -9.094 12.688 1 82.19 78 GLU B C 1
ATOM 1747 O O . GLU B 1 78 ? 4.238 -9.961 11.906 1 82.19 78 GLU B O 1
ATOM 1752 N N . ASP B 1 79 ? 2.82 -8.289 12.555 1 84.69 79 ASP B N 1
ATOM 1753 C CA . ASP B 1 79 ? 2.033 -8.422 11.328 1 84.69 79 ASP B CA 1
ATOM 1754 C C . ASP B 1 79 ? 2.625 -7.586 10.203 1 84.69 79 ASP B C 1
ATOM 1756 O O . ASP B 1 79 ? 2.955 -6.414 10.398 1 84.69 79 ASP B O 1
ATOM 1760 N N . HIS B 1 80 ? 2.838 -8.234 9.18 1 90.44 80 HIS B N 1
ATOM 1761 C CA . HIS B 1 80 ? 3.352 -7.551 8 1 90.44 80 HIS B CA 1
ATOM 1762 C C . HIS B 1 80 ? 2.469 -7.809 6.785 1 90.44 80 HIS B C 1
ATOM 1764 O O . HIS B 1 80 ? 1.566 -8.648 6.836 1 90.44 80 HIS B O 1
ATOM 1770 N N . VAL B 1 81 ? 2.688 -6.996 5.781 1 93.81 81 VAL B N 1
ATOM 1771 C CA . VAL B 1 81 ? 1.957 -7.176 4.531 1 93.81 81 VAL B CA 1
ATOM 1772 C C . VAL B 1 81 ? 2.912 -7.652 3.438 1 93.81 81 VAL B C 1
ATOM 1774 O O . VAL B 1 81 ? 4.113 -7.375 3.488 1 93.81 81 VAL B O 1
ATOM 1777 N N . CYS B 1 82 ? 2.365 -8.398 2.459 1 92.75 82 CYS B N 1
ATOM 1778 C CA . CYS B 1 82 ? 3.242 -8.93 1.421 1 92.75 82 CYS B CA 1
ATOM 1779 C C . CYS B 1 82 ? 2.754 -8.523 0.036 1 92.75 82 CYS B C 1
ATOM 1781 O O . CYS B 1 82 ? 3.295 -8.969 -0.975 1 92.75 82 CYS B O 1
ATOM 1783 N N . GLY B 1 83 ? 1.762 -7.691 -0.053 1 94.06 83 GLY B N 1
ATOM 1784 C CA . GLY B 1 83 ? 1.21 -7.184 -1.298 1 94.06 83 GLY B CA 1
ATOM 1785 C C . GLY B 1 83 ? -0.043 -6.352 -1.098 1 94.06 83 GLY B C 1
ATOM 1786 O O . GLY B 1 83 ? -0.512 -6.188 0.03 1 94.06 83 GLY B O 1
ATOM 1787 N N . TYR B 1 84 ? -0.528 -5.863 -2.303 1 96.62 84 TYR B N 1
ATOM 1788 C CA . TYR B 1 84 ? -1.688 -4.988 -2.158 1 96.62 84 TYR B CA 1
ATOM 1789 C C . TYR B 1 84 ? -2.377 -4.77 -3.498 1 96.62 84 TYR B C 1
ATOM 1791 O O . TYR B 1 84 ? -1.805 -5.059 -4.551 1 96.62 84 TYR B O 1
ATOM 1799 N N . TRP B 1 85 ? -3.615 -4.355 -3.408 1 97.56 85 TRP B N 1
ATOM 1800 C CA . TRP B 1 85 ? -4.383 -3.754 -4.496 1 97.56 85 TRP B CA 1
ATOM 1801 C C . TRP B 1 85 ? -4.902 -2.377 -4.098 1 97.56 85 TRP B C 1
ATOM 1803 O O . TRP B 1 85 ? -5.312 -2.168 -2.953 1 97.56 85 TRP B O 1
ATOM 1813 N N . ILE B 1 86 ? -4.875 -1.462 -4.961 1 97.5 86 ILE B N 1
ATOM 1814 C CA . ILE B 1 86 ? -5.613 -0.21 -4.844 1 97.5 86 ILE B CA 1
ATOM 1815 C C . ILE B 1 86 ? -6.785 -0.206 -5.824 1 97.5 86 ILE B C 1
ATOM 1817 O O . ILE B 1 86 ? -6.59 -0.365 -7.035 1 97.5 86 ILE B O 1
ATOM 1821 N N . VAL B 1 87 ? -7.949 -0.013 -5.305 1 97.94 87 VAL B N 1
ATOM 1822 C CA . VAL B 1 87 ? -9.133 -0.12 -6.156 1 97.94 87 VAL B CA 1
ATOM 1823 C C . VAL B 1 87 ? -10.008 1.116 -5.977 1 97.94 87 VAL B C 1
ATOM 1825 O O . VAL B 1 87 ? -9.953 1.78 -4.941 1 97.94 87 VAL B O 1
ATOM 1828 N N . LYS B 1 88 ? -10.727 1.466 -6.961 1 97.06 88 LYS B N 1
ATOM 1829 C CA . LYS B 1 88 ? -11.773 2.484 -6.941 1 97.06 88 LYS B CA 1
ATOM 1830 C C . LYS B 1 88 ? -13.148 1.86 -7.137 1 97.06 88 LYS B C 1
ATOM 1832 O O . LYS B 1 88 ? -13.383 1.15 -8.117 1 97.06 88 LYS B O 1
ATOM 1837 N N . VAL B 1 89 ? -14.039 2.061 -6.215 1 97.12 89 VAL B N 1
ATOM 1838 C CA . VAL B 1 89 ? -15.336 1.39 -6.215 1 97.12 89 VAL B CA 1
ATOM 1839 C C . VAL B 1 89 ? -16.422 2.363 -5.77 1 97.12 89 VAL B C 1
ATOM 1841 O O . VAL B 1 89 ? -16.125 3.486 -5.352 1 97.12 89 VAL B O 1
ATOM 1844 N N . LYS B 1 90 ? -17.688 1.96 -5.832 1 96 90 LYS B N 1
ATOM 1845 C CA . LYS B 1 90 ? -18.812 2.855 -5.574 1 96 90 LYS B CA 1
ATOM 1846 C C . LYS B 1 90 ? -18.984 3.092 -4.078 1 96 90 LYS B C 1
ATOM 1848 O O . LYS B 1 90 ? -19.469 4.152 -3.664 1 96 90 LYS B O 1
ATOM 1853 N N . ASN B 1 91 ? -18.719 2.08 -3.291 1 96.12 91 ASN B N 1
ATOM 1854 C CA . ASN B 1 91 ? -18.938 2.135 -1.851 1 96.12 91 ASN B CA 1
ATOM 1855 C C . ASN B 1 91 ? -18.266 0.969 -1.133 1 96.12 91 ASN B C 1
ATOM 1857 O O . ASN B 1 91 ? -17.562 0.172 -1.757 1 96.12 91 ASN B O 1
ATOM 1861 N N . ASP B 1 92 ? -18.469 0.896 0.184 1 97.25 92 ASP B N 1
ATOM 1862 C CA . ASP B 1 92 ? -17.906 -0.155 1.019 1 97.25 92 ASP B CA 1
ATOM 1863 C C . ASP B 1 92 ? -18.375 -1.535 0.563 1 97.25 92 ASP B C 1
ATOM 1865 O O . ASP B 1 92 ? -17.578 -2.484 0.533 1 97.25 92 ASP B O 1
ATOM 1869 N N . GLU B 1 93 ? -19.578 -1.625 0.238 1 97.75 93 GLU B N 1
ATOM 1870 C CA . GLU B 1 93 ? -20.156 -2.908 -0.158 1 97.75 93 GLU B CA 1
ATOM 1871 C C . GLU B 1 93 ? -19.469 -3.463 -1.4 1 97.75 93 GLU B C 1
ATOM 1873 O O . GLU B 1 93 ? -19.125 -4.645 -1.45 1 97.75 93 GLU B O 1
ATOM 1878 N N . GLU B 1 94 ? -19.297 -2.637 -2.391 1 98.25 94 GLU B N 1
ATOM 1879 C CA . GLU B 1 94 ? -18.625 -3.088 -3.605 1 98.25 94 GLU B CA 1
ATOM 1880 C C . GLU B 1 94 ? -17.172 -3.447 -3.328 1 98.25 94 GLU B C 1
ATOM 1882 O O . GLU B 1 94 ? -16.625 -4.379 -3.928 1 98.25 94 GLU B O 1
ATOM 1887 N N . ALA B 1 95 ? -16.5 -2.629 -2.436 1 98.12 95 ALA B N 1
ATOM 1888 C CA . ALA B 1 95 ? -15.141 -2.98 -2.025 1 98.12 95 ALA B CA 1
ATOM 1889 C C . ALA B 1 95 ? -15.086 -4.395 -1.454 1 98.12 95 ALA B C 1
ATOM 1891 O O . ALA B 1 95 ? -14.227 -5.191 -1.832 1 98.12 95 ALA B O 1
ATOM 1892 N N . LEU B 1 96 ? -16.016 -4.723 -0.621 1 98.19 96 LEU B N 1
ATOM 1893 C CA . LEU B 1 96 ? -16.047 -6.027 0.033 1 98.19 96 LEU B CA 1
ATOM 1894 C C . LEU B 1 96 ? -16.391 -7.129 -0.965 1 98.19 96 LEU B C 1
ATOM 1896 O O . LEU B 1 96 ? -15.883 -8.25 -0.857 1 98.19 96 LEU B O 1
ATOM 1900 N N . ASP B 1 97 ? -17.234 -6.832 -1.905 1 97.81 97 ASP B N 1
ATOM 1901 C CA . ASP B 1 97 ? -17.562 -7.797 -2.945 1 97.81 97 ASP B CA 1
ATOM 1902 C C . ASP B 1 97 ? -16.312 -8.219 -3.727 1 97.81 97 ASP B C 1
ATOM 1904 O O . ASP B 1 97 ? -16.125 -9.398 -4.004 1 97.81 97 ASP B O 1
ATOM 1908 N N . TRP B 1 98 ? -15.523 -7.285 -4.07 1 98.06 98 TRP B N 1
ATOM 1909 C CA . TRP B 1 98 ? -14.289 -7.594 -4.777 1 98.06 98 TRP B CA 1
ATOM 1910 C C . TRP B 1 98 ? -13.297 -8.305 -3.863 1 98.06 98 TRP B C 1
ATOM 1912 O O . TRP B 1 98 ? -12.664 -9.281 -4.27 1 98.06 98 TRP B O 1
ATOM 1922 N N . ALA B 1 99 ? -13.188 -7.805 -2.637 1 98.12 99 ALA B N 1
ATOM 1923 C CA . ALA B 1 99 ? -12.25 -8.391 -1.68 1 98.12 99 ALA B CA 1
ATOM 1924 C C . ALA B 1 99 ? -12.547 -9.867 -1.451 1 98.12 99 ALA B C 1
ATOM 1926 O O . ALA B 1 99 ? -11.633 -10.688 -1.339 1 98.12 99 ALA B O 1
ATOM 1927 N N . LYS B 1 100 ? -13.773 -10.219 -1.41 1 96.75 100 LYS B N 1
ATOM 1928 C CA . LYS B 1 100 ? -14.203 -11.594 -1.164 1 96.75 100 LYS B CA 1
ATOM 1929 C C . LYS B 1 100 ? -13.797 -12.5 -2.32 1 96.75 100 LYS B C 1
ATOM 1931 O O . LYS B 1 100 ? -13.734 -13.727 -2.16 1 96.75 100 LYS B O 1
ATOM 1936 N N . GLN B 1 101 ? -13.562 -11.93 -3.434 1 95.62 101 GLN B N 1
ATOM 1937 C CA . GLN B 1 101 ? -13.266 -12.711 -4.625 1 95.62 101 GLN B CA 1
ATOM 1938 C C . GLN B 1 101 ? -11.766 -12.945 -4.766 1 95.62 101 GLN B C 1
ATOM 1940 O O . GLN B 1 101 ? -11.32 -13.656 -5.676 1 95.62 101 GLN B O 1
ATOM 1945 N N . VAL B 1 102 ? -10.984 -12.289 -3.898 1 94.69 102 VAL B N 1
ATOM 1946 C CA . VAL B 1 102 ? -9.547 -12.539 -3.955 1 94.69 102 VAL B CA 1
ATOM 1947 C C . VAL B 1 102 ? -9.281 -14.047 -3.85 1 94.69 102 VAL B C 1
ATOM 1949 O O . VAL B 1 102 ? -9.789 -14.711 -2.943 1 94.69 102 VAL B O 1
ATOM 1952 N N . PRO B 1 103 ? -8.523 -14.578 -4.777 1 90.44 103 PRO B N 1
ATOM 1953 C CA . PRO B 1 103 ? -8.391 -16.031 -4.859 1 90.44 103 PRO B CA 1
ATOM 1954 C C . PRO B 1 103 ? -7.359 -16.594 -3.875 1 90.44 103 PRO B C 1
ATOM 1956 O O . PRO B 1 103 ? -6.363 -17.188 -4.289 1 90.44 103 PRO B O 1
ATOM 1959 N N . PHE B 1 104 ? -7.59 -16.5 -2.623 1 86.44 104 PHE B N 1
ATOM 1960 C CA . PHE B 1 104 ? -6.777 -17.062 -1.548 1 86.44 104 PHE B CA 1
ATOM 1961 C C . PHE B 1 104 ? -7.457 -18.281 -0.931 1 86.44 104 PHE B C 1
ATOM 1963 O O . PHE B 1 104 ? -8.625 -18.219 -0.546 1 86.44 104 PHE B O 1
ATOM 1970 N N . PRO B 1 105 ? -6.777 -19.359 -0.97 1 85.69 105 PRO B N 1
ATOM 1971 C CA . PRO B 1 105 ? -7.355 -20.516 -0.271 1 85.69 105 PRO B CA 1
ATOM 1972 C C . PRO B 1 105 ? -7.434 -20.312 1.239 1 85.69 105 PRO B C 1
ATOM 1974 O O . PRO B 1 105 ? -8.344 -20.828 1.893 1 85.69 105 PRO B O 1
ATOM 1977 N N . GLU B 1 106 ? -6.48 -19.578 1.796 1 90.69 106 GLU B N 1
ATOM 1978 C CA . GLU B 1 106 ? -6.379 -19.234 3.211 1 90.69 106 GLU B CA 1
ATOM 1979 C C . GLU B 1 106 ? -5.617 -17.922 3.41 1 90.69 106 GLU B C 1
ATOM 1981 O O . GLU B 1 106 ? -5.055 -17.375 2.461 1 90.69 106 GLU B O 1
ATOM 1986 N N . GLY B 1 107 ? -5.734 -17.406 4.695 1 91.75 107 GLY B N 1
ATOM 1987 C CA . GLY B 1 107 ? -5.012 -16.188 5.004 1 91.75 107 GLY B CA 1
ATOM 1988 C C . GLY B 1 107 ? -5.926 -15.031 5.367 1 91.75 107 GLY B C 1
ATOM 1989 O O . GLY B 1 107 ? -7.094 -15.242 5.695 1 91.75 107 GLY B O 1
ATOM 1990 N N . GLN B 1 108 ? -5.273 -13.867 5.387 1 94.06 108 GLN B N 1
ATOM 1991 C CA . GLN B 1 108 ? -6.008 -12.688 5.832 1 94.06 108 GLN B CA 1
ATOM 1992 C C . GLN B 1 108 ? -5.781 -11.516 4.887 1 94.06 108 GLN B C 1
ATOM 1994 O O . GLN B 1 108 ? -4.684 -11.336 4.355 1 94.06 108 GLN B O 1
ATOM 1999 N N . LEU B 1 109 ? -6.832 -10.758 4.703 1 96.38 109 LEU B N 1
ATOM 2000 C CA . LEU B 1 109 ? -6.84 -9.555 3.877 1 96.38 109 LEU B CA 1
ATOM 2001 C C . LEU B 1 109 ? -7.395 -8.367 4.656 1 96.38 109 LEU B C 1
ATOM 2003 O O . LEU B 1 109 ? -8.438 -8.477 5.301 1 96.38 109 LEU B O 1
ATOM 2007 N N . LEU B 1 110 ? -6.707 -7.293 4.633 1 96.88 110 LEU B N 1
ATOM 2008 C CA . LEU B 1 110 ? -7.195 -6.055 5.234 1 96.88 110 LEU B CA 1
ATOM 2009 C C . LEU B 1 110 ? -7.684 -5.086 4.164 1 96.88 110 LEU B C 1
ATOM 2011 O O . LEU B 1 110 ? -6.98 -4.828 3.188 1 96.88 110 LEU B O 1
ATOM 2015 N N . VAL B 1 111 ? -8.852 -4.641 4.34 1 98.06 111 VAL B N 1
ATOM 2016 C CA . VAL B 1 111 ? -9.422 -3.604 3.482 1 98.06 111 VAL B CA 1
ATOM 2017 C C . VAL B 1 111 ? -9.398 -2.262 4.211 1 98.06 111 VAL B C 1
ATOM 2019 O O . VAL B 1 111 ? -9.898 -2.15 5.336 1 98.06 111 VAL B O 1
ATOM 2022 N N . ARG B 1 112 ? -8.812 -1.288 3.623 1 97.06 112 ARG B N 1
ATOM 2023 C CA . ARG B 1 112 ? -8.711 0.044 4.211 1 97.06 112 ARG B CA 1
ATOM 2024 C C . ARG B 1 112 ? -9.117 1.117 3.205 1 97.06 112 ARG B C 1
ATOM 2026 O O . ARG B 1 112 ? -8.648 1.12 2.066 1 97.06 112 ARG B O 1
ATOM 2033 N N . LYS B 1 113 ? -9.945 2.014 3.676 1 95.88 113 LYS B N 1
ATOM 2034 C CA . LYS B 1 113 ? -10.367 3.121 2.824 1 95.88 113 LYS B CA 1
ATOM 2035 C C . LYS B 1 113 ? -9.281 4.195 2.74 1 95.88 113 LYS B C 1
ATOM 2037 O O . LYS B 1 113 ? -8.68 4.551 3.752 1 95.88 113 LYS B O 1
ATOM 2042 N N . LEU B 1 114 ? -8.969 4.656 1.521 1 94.81 114 LEU B N 1
ATOM 2043 C CA . LEU B 1 114 ? -8 5.734 1.329 1 94.81 114 LEU B CA 1
ATOM 2044 C C . LEU B 1 114 ? -8.633 7.09 1.626 1 94.81 114 LEU B C 1
ATOM 2046 O O . LEU B 1 114 ? -9.805 7.312 1.32 1 94.81 114 LEU B O 1
ATOM 2050 N N . SER B 1 115 ? -7.801 7.957 2.156 1 87 115 SER B N 1
ATOM 2051 C CA . SER B 1 115 ? -8.266 9.305 2.451 1 87 115 SER B CA 1
ATOM 2052 C C . SER B 1 115 ? -8.398 10.133 1.178 1 87 115 SER B C 1
ATOM 2054 O O . SER B 1 115 ? -7.703 9.883 0.191 1 87 115 SER B O 1
ATOM 2056 N N . ASP B 1 116 ? -9.391 10.922 1.143 1 73.12 116 ASP B N 1
ATOM 2057 C CA . ASP B 1 116 ? -9.547 11.883 0.055 1 73.12 116 ASP B CA 1
ATOM 2058 C C . ASP B 1 116 ? -9.523 13.312 0.581 1 73.12 116 ASP B C 1
ATOM 2060 O O . ASP B 1 116 ? -9.508 13.531 1.793 1 73.12 116 ASP B O 1
ATOM 2064 N N . GLY B 1 117 ? -8.891 14.18 -0.251 1 59.53 117 GLY B N 1
ATOM 2065 C CA . GLY B 1 117 ? -8.82 15.586 0.113 1 59.53 117 GLY B CA 1
ATOM 2066 C C . GLY B 1 117 ? -10.023 16.047 0.915 1 59.53 117 GLY B C 1
ATOM 2067 O O . GLY B 1 117 ? -9.883 16.859 1.834 1 59.53 117 GLY B O 1
ATOM 2068 N N . CYS B 1 118 ? -11.094 15.523 0.597 1 52.28 118 CYS B N 1
ATOM 2069 C CA . CYS B 1 118 ? -12.297 15.945 1.312 1 52.28 118 CYS B CA 1
ATOM 2070 C C . CYS B 1 118 ? -12.297 15.414 2.74 1 52.28 118 CYS B C 1
ATOM 2072 O O . CYS B 1 118 ? -12.906 16 3.631 1 52.28 118 CYS B O 1
ATOM 2074 N N . ASP B 1 119 ? -11.641 14.406 2.939 1 55.12 119 ASP B N 1
ATOM 2075 C CA . ASP B 1 119 ? -11.602 13.781 4.262 1 55.12 119 ASP B CA 1
ATOM 2076 C C . ASP B 1 119 ? -10.719 14.586 5.219 1 55.12 119 ASP B C 1
ATOM 2078 O O . ASP B 1 119 ? -10.852 14.461 6.438 1 55.12 119 ASP B O 1
ATOM 2082 N N . LEU B 1 120 ? -9.867 15.25 4.633 1 57 120 LEU B N 1
ATOM 2083 C CA . LEU B 1 120 ? -8.922 15.969 5.48 1 57 120 LEU B CA 1
ATOM 2084 C C . LEU B 1 120 ? -9.555 17.234 6.047 1 57 120 LEU B C 1
ATOM 2086 O O . LEU B 1 120 ? -9.008 17.844 6.965 1 57 120 LEU B O 1
ATOM 2090 N N . GLY B 1 121 ? -10.859 17.359 5.719 1 56.47 121 GLY B N 1
ATOM 2091 C CA . GLY B 1 121 ? -11.664 18.375 6.383 1 56.47 121 GLY B CA 1
ATOM 2092 C C . GLY B 1 121 ? -11.109 19.781 6.23 1 56.47 121 GLY B C 1
ATOM 2093 O O . GLY B 1 121 ? -10.586 20.125 5.168 1 56.47 121 GLY B O 1
ATOM 2094 N N . LYS B 1 122 ? -11.25 20.562 7.375 1 63.28 122 LYS B N 1
ATOM 2095 C CA . LYS B 1 122 ? -10.977 22 7.492 1 63.28 122 LYS B CA 1
ATOM 2096 C C . LYS B 1 122 ? -9.477 22.266 7.465 1 63.28 122 LYS B C 1
ATOM 2098 O O . LYS B 1 122 ? -9.055 23.406 7.219 1 63.28 122 LYS B O 1
ATOM 2103 N N . SER B 1 123 ? -8.758 21.188 7.652 1 71.75 123 SER B N 1
ATOM 2104 C CA . SER B 1 123 ? -7.312 21.422 7.703 1 71.75 123 SER B CA 1
ATOM 2105 C C . SER B 1 123 ? -6.727 21.547 6.301 1 71.75 123 SER B C 1
ATOM 2107 O O . SER B 1 123 ? -5.602 22.016 6.137 1 71.75 123 SER B O 1
ATOM 2109 N N . PHE B 1 124 ? -7.5 21.234 5.387 1 75.44 124 PHE B N 1
ATOM 2110 C CA . PHE B 1 124 ? -7.02 21.359 4.02 1 75.44 124 PHE B CA 1
ATOM 2111 C C . PHE B 1 124 ? -7.406 22.719 3.439 1 75.44 124 PHE B C 1
ATOM 2113 O O . PHE B 1 124 ? -8.539 22.906 2.992 1 75.44 124 PHE B O 1
ATOM 2120 N N . THR B 1 125 ? -6.441 23.656 3.432 1 82.44 125 THR B N 1
ATOM 2121 C CA . THR B 1 125 ? -6.645 24.984 2.867 1 82.44 125 THR B CA 1
ATOM 2122 C C . THR B 1 125 ? -6.785 24.906 1.349 1 82.44 125 THR B C 1
ATOM 2124 O O . THR B 1 125 ? -6.387 23.922 0.73 1 82.44 125 THR B O 1
ATOM 2127 N N . PRO B 1 126 ? -7.457 25.938 0.818 1 85.62 126 PRO B N 1
ATOM 2128 C CA . PRO B 1 126 ? -7.547 25.969 -0.644 1 85.62 126 PRO B CA 1
ATOM 2129 C C . PRO B 1 126 ? -6.184 25.859 -1.32 1 85.62 126 PRO B C 1
ATOM 2131 O O . PRO B 1 126 ? -6.062 25.234 -2.383 1 85.62 126 PRO 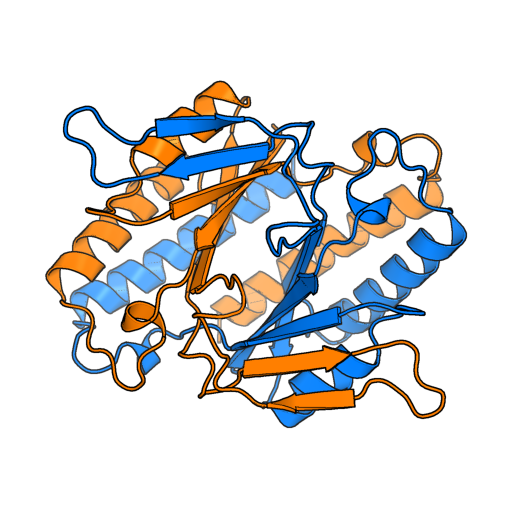B O 1
ATOM 2134 N N . GLU B 1 127 ? -5.246 26.484 -0.763 1 88 127 GLU B N 1
ATOM 2135 C CA . GLU B 1 127 ? -3.898 26.406 -1.318 1 88 127 GLU B CA 1
ATOM 2136 C C . GLU B 1 127 ? -3.373 24.969 -1.287 1 88 127 GLU B C 1
ATOM 2138 O O . GLU B 1 127 ? -2.781 24.5 -2.26 1 88 127 GLU B O 1
ATOM 2143 N N . LEU B 1 128 ? -3.531 24.281 -0.217 1 87.56 128 LEU B N 1
ATOM 2144 C CA . LEU B 1 128 ? -3.078 22.906 -0.077 1 87.56 128 LEU B CA 1
ATOM 2145 C C . LEU B 1 128 ? -3.832 21.984 -1.032 1 87.56 128 LEU B C 1
ATOM 2147 O O . LEU B 1 128 ? -3.264 21.031 -1.552 1 87.56 128 LEU B O 1
ATOM 2151 N N . MET B 1 129 ? -5.016 22.328 -1.273 1 85.75 129 MET B N 1
ATOM 2152 C CA . MET B 1 129 ? -5.816 21.547 -2.207 1 85.75 129 MET B CA 1
ATOM 2153 C C . MET B 1 129 ? -5.25 21.625 -3.619 1 85.75 129 MET B C 1
ATOM 2155 O O . MET B 1 129 ? -5.215 20.625 -4.34 1 85.75 129 MET B O 1
ATOM 2159 N N . GLU B 1 130 ? -4.902 22.797 -3.984 1 89.38 130 GLU B N 1
ATOM 2160 C CA . GLU B 1 130 ? -4.305 23 -5.301 1 89.38 130 GLU B CA 1
ATOM 2161 C C . GLU B 1 130 ? -2.967 22.266 -5.414 1 89.38 130 GLU B C 1
ATOM 2163 O O . GLU B 1 130 ? -2.666 21.672 -6.449 1 89.38 130 GLU B O 1
ATOM 2168 N N . ARG B 1 131 ? -2.264 22.391 -4.379 1 90.62 131 ARG B N 1
ATOM 2169 C CA . ARG B 1 131 ? -0.977 21.703 -4.359 1 90.62 131 ARG B CA 1
ATOM 2170 C C . ARG B 1 131 ? -1.162 20.188 -4.496 1 90.62 131 ARG B C 1
ATOM 2172 O O . ARG B 1 131 ? -0.396 19.531 -5.199 1 90.62 131 ARG B O 1
ATOM 2179 N N . GLU B 1 132 ? -2.129 19.688 -3.844 1 88.94 132 GLU B N 1
ATOM 2180 C CA . GLU B 1 132 ? -2.408 18.25 -3.906 1 88.94 132 GLU B CA 1
ATOM 2181 C C . GLU B 1 132 ? -2.826 17.828 -5.312 1 88.94 132 GLU B C 1
ATOM 2183 O O . GLU B 1 132 ? -2.447 16.75 -5.785 1 88.94 132 GLU B O 1
ATOM 2188 N N . LYS B 1 133 ? -3.625 18.672 -5.922 1 87.81 133 LYS B N 1
ATOM 2189 C CA . LYS B 1 133 ? -4.031 18.391 -7.293 1 87.81 133 LYS B CA 1
ATOM 2190 C C . LYS B 1 133 ? -2.826 18.312 -8.227 1 87.81 133 LYS B C 1
ATOM 2192 O O . LYS B 1 133 ? -2.727 17.422 -9.055 1 87.81 133 LYS B O 1
ATOM 2197 N N . ASN B 1 134 ? -1.972 19.281 -8.078 1 92.31 134 ASN B N 1
ATOM 2198 C CA . ASN B 1 134 ? -0.761 19.297 -8.891 1 92.31 134 ASN B CA 1
ATOM 2199 C C . ASN B 1 134 ? 0.133 18.094 -8.602 1 92.31 134 ASN B C 1
ATOM 2201 O O . ASN B 1 134 ? 0.759 17.562 -9.516 1 92.31 134 ASN B O 1
ATOM 2205 N N . LEU B 1 135 ? 0.176 17.734 -7.391 1 92.88 135 LEU B N 1
ATOM 2206 C CA . LEU B 1 135 ? 0.967 16.578 -6.984 1 92.88 135 LEU B CA 1
ATOM 2207 C C . LEU B 1 135 ? 0.444 15.312 -7.637 1 92.88 135 LEU B C 1
ATOM 2209 O O . LEU B 1 135 ? 1.226 14.492 -8.125 1 92.88 135 LEU B O 1
ATOM 2213 N N . LYS B 1 136 ? -0.832 15.203 -7.684 1 89.88 136 LYS B N 1
ATOM 2214 C CA . LYS B 1 136 ? -1.446 14.031 -8.297 1 89.88 136 LYS B CA 1
ATOM 2215 C C . LYS B 1 136 ? -1.084 13.938 -9.781 1 89.88 136 LYS B C 1
ATOM 2217 O O . LYS B 1 136 ? -0.808 12.852 -10.289 1 89.88 136 LYS B O 1
ATOM 2222 N N . LEU B 1 137 ? -1.066 15.055 -10.438 1 91.56 137 LEU B N 1
ATOM 2223 C CA . LEU B 1 137 ? -0.716 15.094 -11.859 1 91.56 137 LEU B CA 1
ATOM 2224 C C . LEU B 1 137 ? 0.743 14.695 -12.062 1 91.56 137 LEU B C 1
ATOM 2226 O O . LEU B 1 137 ? 1.062 13.961 -13 1 91.56 137 LEU B O 1
ATOM 2230 N N . LYS B 1 138 ? 1.561 15.188 -11.227 1 93.81 138 LYS B N 1
ATOM 2231 C CA . LYS B 1 138 ? 2.98 14.867 -11.32 1 93.81 138 LYS B CA 1
ATOM 2232 C C . LYS B 1 138 ? 3.223 13.375 -11.086 1 93.81 138 LYS B C 1
ATOM 2234 O O . LYS B 1 138 ? 4.043 12.758 -11.766 1 93.81 138 LYS B O 1
ATOM 2239 N N . MET B 1 139 ? 2.547 12.812 -10.125 1 94.12 139 MET B N 1
ATOM 2240 C CA . MET B 1 139 ? 2.68 11.383 -9.836 1 94.12 139 MET B CA 1
ATOM 2241 C C . MET B 1 139 ? 2.232 10.547 -11.031 1 94.12 139 MET B C 1
ATOM 2243 O O . MET B 1 139 ? 2.857 9.531 -11.352 1 94.12 139 MET B O 1
ATOM 2247 N N . LEU B 1 140 ? 1.167 10.984 -11.664 1 92.12 140 LEU B N 1
ATOM 2248 C CA . LEU B 1 140 ? 0.681 10.281 -12.844 1 92.12 140 LEU B CA 1
ATOM 2249 C C . LEU B 1 140 ? 1.721 10.312 -13.961 1 92.12 140 LEU B C 1
ATOM 2251 O O . LEU B 1 140 ? 1.924 9.312 -14.656 1 92.12 140 LEU B O 1
ATOM 2255 N N . GLU B 1 141 ? 2.305 11.438 -14.133 1 93.81 141 GLU B N 1
ATOM 2256 C CA . GLU B 1 141 ? 3.375 11.562 -15.117 1 93.81 141 GLU B CA 1
ATOM 2257 C C . GLU B 1 141 ? 4.539 10.633 -14.797 1 93.81 141 GLU B C 1
ATOM 2259 O O . GLU B 1 141 ? 5.102 9.992 -15.688 1 93.81 141 GLU B O 1
ATOM 2264 N N . ASN B 1 142 ? 4.91 10.586 -13.555 1 94.94 142 ASN B N 1
ATOM 2265 C CA . ASN B 1 142 ? 5.996 9.711 -13.117 1 94.94 142 ASN B CA 1
ATOM 2266 C C . ASN B 1 142 ? 5.66 8.242 -13.352 1 94.94 142 ASN B C 1
ATOM 2268 O O . ASN B 1 142 ? 6.527 7.457 -13.734 1 94.94 142 ASN B O 1
ATOM 2272 N N . LEU B 1 143 ? 4.422 7.895 -13.055 1 91.94 143 LEU B N 1
ATOM 2273 C CA . LEU B 1 143 ? 3.969 6.523 -13.266 1 91.94 143 LEU B CA 1
ATOM 2274 C C . LEU B 1 143 ? 4.062 6.133 -14.734 1 91.94 143 LEU B C 1
ATOM 2276 O O . LEU B 1 143 ? 4.5 5.031 -15.062 1 91.94 143 LEU B O 1
ATOM 2280 N N . LYS B 1 144 ? 3.639 6.996 -15.602 1 90.06 144 LYS B N 1
ATOM 2281 C CA . LYS B 1 144 ? 3.713 6.758 -17.047 1 90.06 144 LYS B CA 1
ATOM 2282 C C . LYS B 1 144 ? 5.156 6.555 -17.5 1 90.06 144 LYS B C 1
ATOM 2284 O O . LYS B 1 144 ? 5.445 5.641 -18.266 1 90.06 144 LYS B O 1
ATOM 2289 N N . LYS B 1 145 ? 6.039 7.371 -17.016 1 90.5 145 LYS B N 1
ATOM 2290 C CA . LYS B 1 145 ? 7.453 7.266 -17.375 1 90.5 145 LYS B CA 1
ATOM 2291 C C . LYS B 1 145 ? 8.039 5.945 -16.891 1 90.5 145 LYS B C 1
ATOM 2293 O O . LYS B 1 145 ? 8.828 5.312 -17.609 1 90.5 145 LYS B O 1
ATOM 2298 N N . ALA B 1 146 ? 7.652 5.566 -15.719 1 87.12 146 ALA B N 1
ATOM 2299 C CA . ALA B 1 146 ? 8.156 4.32 -15.148 1 87.12 146 ALA B CA 1
ATOM 2300 C C . ALA B 1 146 ? 7.676 3.113 -15.953 1 87.12 146 ALA B C 1
ATOM 2302 O O . ALA B 1 146 ? 8.391 2.117 -16.078 1 87.12 146 ALA B O 1
ATOM 2303 N N . ALA B 1 147 ? 6.492 3.117 -16.453 1 81.69 147 ALA B N 1
ATOM 2304 C CA . ALA B 1 147 ? 5.902 2.025 -17.219 1 81.69 147 ALA B CA 1
ATOM 2305 C C . ALA B 1 147 ? 6.578 1.891 -18.594 1 81.69 147 ALA B C 1
ATOM 2307 O O . ALA B 1 147 ? 6.598 0.805 -19.172 1 81.69 147 ALA B O 1
ATOM 2308 N N . ASP B 1 148 ? 7.117 2.967 -19.078 1 78.5 148 ASP B N 1
ATOM 2309 C CA . ASP B 1 148 ? 7.75 2.986 -20.391 1 78.5 148 ASP B CA 1
ATOM 2310 C C . ASP B 1 148 ? 9.188 2.48 -20.312 1 78.5 148 ASP B C 1
ATOM 2312 O O . ASP B 1 148 ? 9.812 2.197 -21.344 1 78.5 148 ASP B O 1
ATOM 2316 N N . GLU B 1 149 ? 9.789 2.393 -19.203 1 72.75 149 GLU B N 1
ATOM 2317 C CA . GLU B 1 149 ? 11.164 1.935 -19.016 1 72.75 149 GLU B CA 1
ATOM 2318 C C . GLU B 1 149 ? 11.219 0.417 -18.875 1 72.75 149 GLU B C 1
ATOM 2320 O O . GLU B 1 149 ? 12.172 -0.218 -19.328 1 72.75 149 GLU B O 1
#